Protein 4U0Y (pdb70)

B-factor: mean 29.85, std 10.3, range [13.23, 99.38]

Sequence (299 aa):
MNINKQSPIPIYYQIMEQLKTQIKNGELQPDMPLPSERREYAEQFGISRMTVRQALSNLVNEGLLYRLKGRGTFVSMNINKQSPIPIYYQIMEQLKTQIKNGELQPDMPLPSEREYAEQFGISRMTVRQALSNLVNEGLLYRLKGRRGTFVSMNINKQSPIPIYYQIMEQLKTQIKNGELQPDMPLPSERREYAEQFGISRMTVRQALSNLVNEGLLYRLKGRGTFVSNINKQSPIPIYYQIMEQLKTQIKNGELQPDMPLPSEREYAEQFGISRMTVRQALSNLVNEGLLYRLKGRGTFVS

Secondary structure (DSSP, 8-state):
----TTSSS-HHHHHHHHHHHHHHTTSS-TT-BPPPHHHHHHHHT--HHHHHHHHHHHHHHTSEEEETTTEEEE-/----TTSSS-HHHHHHHHHHHHHHHTSS-BTSBPPPHHHHHHHHTS-HHHHHHHHHHHHHTTSEEEETTTEEEE-/----TTSSS-HHHHHHHHHHHHHHHTSS-TTSBPPPHHHHHHHHT--HHHHHHHHHHHHHTTSEEEETTTEEEE-/---TTSSS-HHHHHHHHHHHHHHTTSS-TTPBPPPHHHHHHHHT--HHHHHHHHHHHHHTTSEEEETTTEEEE-

Foldseek 3Di:
DDDDPVDPPQRLVVVLVVVVVCDVVVVADFFDFDDALVVVCVVHVHDSVSPVVNLVVCVVVVQWDDDPPPGIGGD/DAADPPDPPQRLVVVLVVVVVCLVVCVAPAPDFDPALVVVCVVHVHDSVSPVVNLVVCVVVVQWHDDPPPGIGGD/DAADPPDPPQRLVVVLVVVVVCLVVQVAPAFDFDPALVVVCVVHVHDSVSPVVNLVVCVVVVQWDDDPPPGIGGD/DDDVVDPPQPLVVVLVVVVVCDVVPVADFFDFDPALVVVCVVVVHDSVSPVVNLVVCVVVVQKHDDPPPGIGGD

Solvent-accessible surface area: 19263 Å² total; per-residue (Å²): 69,123,35,81,114,172,30,136,90,68,40,61,98,23,0,11,67,42,0,61,80,30,37,185,89,29,124,25,106,89,93,113,71,13,50,45,61,106,74,5,5,116,106,28,50,25,57,88,141,31,0,130,83,0,3,21,43,0,41,124,92,47,53,3,69,90,87,192,86,190,26,20,24,5,67,82,124,18,76,104,158,26,134,87,68,32,60,99,21,0,11,73,45,0,54,77,37,33,192,91,32,118,23,97,80,92,108,75,10,50,56,19,125,104,6,12,138,103,19,47,23,75,88,112,38,0,79,87,0,0,40,46,0,46,100,83,46,48,3,72,76,56,193,92,188,25,13,27,6,70,86,117,21,82,113,166,30,133,87,67,43,60,95,23,0,10,68,49,0,64,73,29,34,178,88,31,120,18,116,84,85,109,79,12,49,56,62,103,104,12,5,118,128,22,50,26,53,86,144,30,0,125,84,0,3,18,42,0,39,123,92,48,59,3,71,90,68,182,86,181,26,22,29,6,72,137,37,83,104,172,31,134,90,70,32,60,100,26,4,10,65,74,5,54,74,55,33,173,96,27,103,18,100,97,94,74,86,14,51,53,19,97,102,14,11,142,114,28,51,24,73,96,112,37,0,69,89,0,1,40,50,0,45,97,93,48,61,3,70,64,71,170,89,178,30,12,32,3,68

CATH classification: 1.10.10.10

Radius of gyration: 24.64 Å; Cα contacts (8 Å, |Δi|>4): 333; chains: 4; bounding box: 51×49×80 Å

InterPro domains:
  IPR000524 Transcription regulator HTH, GntR [PF00392] (12-74)
  IPR000524 Transcription regulator HTH, GntR [PR00035] (34-48)
  IPR000524 Transcription regulator HTH, GntR [PR00035] (48-64)
  IPR000524 Transcription regulator HTH, GntR [PS50949] (9-77)
  IPR000524 Transcription regulator HTH, GntR [SM00345] (15-74)
  IPR000524 Transcription regulator HTH, GntR [cd07377] (10-75)
  IPR011663 UbiC transcription regulator-associated [PF07702] (95-233)
  IPR011663 UbiC transcription regulator-associated [SM00866] (95-234)
  IPR028978 Chorismate pyruvate-lyase/UbiC transcription regulator-associated domain superfamily [G3DSA:3.40.1410.10] (77-243)
  IPR028978 Chorismate pyruvate-lyase/UbiC transcription regulator-associated domain superfamily [SSF64288] (62-240)
  IPR036388 Winged helix-like DNA-binding domain superfamily [G3DSA:1.10.10.10] (1-75)
  IPR036390 Winged helix DNA-binding domain superfamily [SSF46785] (4-84)
  IPR050679 Bacterial HTH-type transcriptional regulator [PTHR44846] (6-236)

Nearest PDB structures (foldseek):
  4u0y-assembly1_A  TM=1.002E+00  e=2.222E-13  Bacillus subtilis subsp. subtilis str. 168
  4wwc-assembly1_A  TM=1.003E+00  e=1.988E-12  Bacillus subtilis subsp. subtilis str. 168
  4wwc-assembly1_B  TM=9.899E-01  e=1.511E-12  Bacillus subtilis subsp. subtilis str. 168
  6sbs-assembly1_A  TM=9.155E-01  e=2.166E-06  Sulfolobus acidocaldarius DSM 639
  4ham-assembly1_A-2  TM=9.283E-01  e=7.429E-06  Listeria monocytogenes EGD-e

Organism: Bacillus subtilis (strain 168) (NCBI:txid224308)

Structure (mmCIF, N/CA/C/O backbone):
data_4U0Y
#
_entry.id   4U0Y
#
_cell.length_a   48.554
_cell.length_b   48.554
_cell.length_c   153.941
_cell.angle_alpha   90.000
_cell.angle_beta   90.000
_cell.angle_gamma   120.000
#
_symmetry.space_group_name_H-M   'P 31'
#
loop_
_entity.id
_entity.type
_entity.pdbx_description
1 polymer 'HTH-type transcriptional repressor YvoA'
2 polymer "DNA (5'-D(P*GP*TP*GP*GP*TP*CP*TP*AP*GP*AP*CP*CP*AP*CP*T)-3')"
3 non-polymer 'CHLORIDE ION'
4 water water
#
loop_
_atom_site.group_PDB
_atom_site.id
_atom_site.type_symbol
_atom_site.label_atom_id
_atom_site.label_alt_id
_atom_site.label_comp_id
_atom_site.label_asym_id
_atom_site.label_entity_id
_atom_site.label_seq_id
_atom_site.pdbx_PDB_ins_code
_atom_site.Cartn_x
_atom_site.Cartn_y
_atom_site.Cartn_z
_atom_site.occupancy
_atom_site.B_iso_or_equiv
_atom_site.auth_seq_id
_atom_site.auth_comp_id
_atom_site.auth_asym_id
_atom_site.auth_atom_id
_atom_site.pdbx_PDB_model_num
ATOM 1 N N . MET A 1 4 ? 22.454 9.159 -15.935 1.00 49.59 1 MET A N 1
ATOM 2 C CA . MET A 1 4 ? 21.411 8.337 -16.546 1.00 54.67 1 MET A CA 1
ATOM 3 C C . MET A 1 4 ? 20.339 9.164 -17.261 1.00 44.46 1 MET A C 1
ATOM 4 O O . MET A 1 4 ? 19.664 9.983 -16.641 1.00 43.46 1 MET A O 1
ATOM 9 N N . ASN A 1 5 ? 20.164 8.923 -18.557 1.00 44.39 2 ASN A N 1
ATOM 10 C CA . ASN A 1 5 ? 19.243 9.722 -19.368 1.00 45.32 2 ASN A CA 1
ATOM 11 C C . ASN A 1 5 ? 18.319 8.897 -20.260 1.00 39.71 2 ASN A C 1
ATOM 12 O O . ASN A 1 5 ? 18.716 7.867 -20.794 1.00 47.08 2 ASN A O 1
ATOM 17 N N . ILE A 1 6 ? 17.091 9.367 -20.433 1.00 36.48 3 ILE A N 1
ATOM 18 C CA . ILE A 1 6 ? 16.164 8.736 -21.362 1.00 38.29 3 ILE A CA 1
ATOM 19 C C . ILE A 1 6 ? 15.723 9.722 -22.440 1.00 36.45 3 ILE A C 1
ATOM 20 O O . ILE A 1 6 ? 15.851 10.936 -22.275 1.00 36.90 3 ILE A O 1
ATOM 25 N N . ASN A 1 7 ? 15.222 9.187 -23.549 1.00 32.23 4 ASN A N 1
ATOM 26 C CA . ASN A 1 7 ? 14.665 9.988 -24.631 1.00 30.75 4 ASN A CA 1
ATOM 27 C C . ASN A 1 7 ? 13.247 9.524 -24.944 1.00 35.05 4 ASN A C 1
ATOM 28 O O . ASN A 1 7 ? 13.045 8.505 -25.611 1.00 30.54 4 ASN A O 1
ATOM 33 N N . LYS A 1 8 ? 12.277 10.293 -24.462 1.00 33.28 5 LYS A N 1
ATOM 34 C CA . LYS A 1 8 ? 10.859 9.975 -24.592 1.00 31.90 5 LYS A CA 1
ATOM 35 C C . LYS A 1 8 ? 10.357 10.017 -26.008 1.00 39.08 5 LYS A C 1
ATOM 36 O O . LYS A 1 8 ? 9.285 9.498 -26.303 1.00 42.20 5 LYS A O 1
ATOM 42 N N . GLN A 1 9 ? 11.112 10.658 -26.889 1.00 40.76 6 GLN A N 1
ATOM 43 C CA . GLN A 1 9 ? 10.644 10.854 -28.247 1.00 35.96 6 GLN A CA 1
ATOM 44 C C . GLN A 1 9 ? 11.269 9.829 -29.186 1.00 35.30 6 GLN A C 1
ATOM 45 O O . GLN A 1 9 ? 10.915 9.751 -30.361 1.00 38.32 6 GLN A O 1
ATOM 51 N N . SER A 1 10 ? 12.188 9.028 -28.657 1.00 31.19 7 SER A N 1
ATOM 52 C CA . SER A 1 10 ? 12.779 7.938 -29.433 1.00 30.09 7 SER A CA 1
ATOM 53 C C . SER A 1 10 ? 11.784 6.806 -29.673 1.00 28.90 7 SER A C 1
ATOM 54 O O . SER A 1 10 ? 10.920 6.543 -28.839 1.00 28.23 7 SER A O 1
ATOM 57 N N . PRO A 1 11 ? 11.897 6.133 -30.826 1.00 31.64 8 PRO A N 1
ATOM 58 C CA . PRO A 1 11 ? 11.113 4.919 -31.080 1.00 27.01 8 PRO A CA 1
ATOM 59 C C . PRO A 1 11 ? 11.487 3.784 -30.125 1.00 24.04 8 PRO A C 1
ATOM 60 O O . PRO A 1 11 ? 10.707 2.847 -29.957 1.00 22.25 8 PRO A O 1
ATOM 64 N N . ILE A 1 12 ? 12.669 3.863 -29.519 1.00 20.19 9 ILE A N 1
ATOM 65 C CA . ILE A 1 12 ? 13.091 2.871 -28.544 1.00 22.25 9 ILE A CA 1
ATOM 66 C C . ILE A 1 12 ? 12.289 3.065 -27.265 1.00 23.28 9 ILE A C 1
ATOM 67 O O . ILE A 1 12 ? 12.306 4.165 -26.705 1.00 20.80 9 ILE A O 1
ATOM 72 N N . PRO A 1 13 ? 11.588 2.008 -26.802 1.00 22.03 10 PRO A N 1
ATOM 73 C CA . PRO A 1 13 ? 10.759 2.095 -25.592 1.00 18.37 10 PRO A CA 1
ATOM 74 C C . PRO A 1 13 ? 11.542 2.603 -24.381 1.00 18.16 10 PRO A C 1
ATOM 75 O O . PRO A 1 13 ? 12.673 2.200 -24.171 1.00 19.77 10 PRO A O 1
ATOM 79 N N . ILE A 1 14 ? 10.922 3.466 -23.593 1.00 19.80 11 ILE A N 1
ATOM 80 C CA . ILE A 1 14 ? 11.533 3.950 -22.357 1.00 19.59 11 ILE A CA 1
ATOM 81 C C . ILE A 1 14 ? 11.988 2.813 -21.453 1.00 16.38 11 ILE A C 1
ATOM 82 O O . ILE A 1 14 ? 13.070 2.874 -20.877 1.00 18.33 11 ILE A O 1
ATOM 87 N N . TYR A 1 15 ? 11.185 1.768 -21.311 1.00 16.13 12 TYR A N 1
ATOM 88 C CA . TYR A 1 15 ? 11.563 0.736 -20.328 1.00 16.22 12 TYR A CA 1
ATOM 89 C C . TYR A 1 15 ? 12.870 0.067 -20.761 1.00 20.66 12 TYR A C 1
ATOM 90 O O . TYR A 1 15 ? 13.719 -0.290 -19.936 1.00 16.30 12 TYR A O 1
ATOM 99 N N . TYR A 1 16 ? 13.047 -0.063 -22.070 1.00 18.33 13 TYR A N 1
ATOM 100 C CA . TYR A 1 16 ? 14.272 -0.623 -22.616 1.00 18.06 13 TYR A CA 1
ATOM 101 C C . TYR A 1 16 ? 15.462 0.314 -22.428 1.00 16.72 13 TYR A C 1
ATOM 102 O O . TYR A 1 16 ? 16.563 -0.132 -22.106 1.00 17.85 13 TYR A O 1
ATOM 111 N N . GLN A 1 17 ? 15.254 1.605 -22.661 1.00 16.71 14 GLN A N 1
ATOM 112 C CA . GLN A 1 17 ? 16.306 2.592 -22.392 1.00 19.77 14 GLN A CA 1
ATOM 113 C C . GLN A 1 17 ? 16.775 2.510 -20.943 1.00 25.88 14 GLN A C 1
ATOM 114 O O . GLN A 1 17 ? 17.977 2.610 -20.644 1.00 20.13 14 GLN A O 1
ATOM 120 N N . ILE A 1 18 ? 15.820 2.332 -20.036 1.00 21.04 15 ILE A N 1
ATOM 121 C CA . ILE A 1 18 ? 16.161 2.230 -18.623 1.00 16.83 15 ILE A CA 1
ATOM 122 C C . ILE A 1 18 ? 16.937 0.946 -18.342 1.00 22.82 15 ILE A C 1
ATOM 123 O O . ILE A 1 18 ? 17.973 0.980 -17.675 1.00 23.18 15 ILE A O 1
ATOM 128 N N . MET A 1 19 ? 16.443 -0.175 -18.866 1.00 18.18 16 MET A N 1
ATOM 129 C CA . MET A 1 19 ? 17.104 -1.467 -18.715 1.00 22.49 16 MET A CA 1
ATOM 130 C C . MET A 1 19 ? 18.561 -1.412 -19.120 1.00 22.90 16 MET A C 1
ATOM 131 O O . MET A 1 19 ? 19.423 -1.939 -18.415 1.00 24.75 16 MET A O 1
ATOM 136 N N . GLU A 1 20 ? 18.828 -0.784 -20.262 1.00 23.49 17 GLU A N 1
ATOM 137 C CA . GLU A 1 20 ? 20.182 -0.778 -20.807 1.00 25.61 17 GLU A CA 1
ATOM 138 C C . GLU A 1 20 ? 21.127 0.029 -19.932 1.00 30.60 17 GLU A C 1
ATOM 139 O O . GLU A 1 20 ? 22.246 -0.410 -19.642 1.00 29.73 17 GLU A O 1
ATOM 145 N N . GLN A 1 21 ? 20.669 1.194 -19.492 1.00 27.42 18 GLN A N 1
ATOM 146 C CA . GLN A 1 21 ? 21.491 2.044 -18.647 1.00 32.53 18 GLN A CA 1
ATOM 147 C C . GLN A 1 21 ? 21.757 1.419 -17.285 1.00 28.63 18 GLN A C 1
ATOM 148 O O . GLN A 1 21 ? 22.847 1.579 -16.732 1.00 29.54 18 GLN A O 1
ATOM 154 N N . LEU A 1 22 ? 20.767 0.717 -16.742 1.00 24.74 19 LEU A N 1
ATOM 155 C CA . LEU A 1 22 ? 20.963 -0.012 -15.494 1.00 25.11 19 LEU A CA 1
ATOM 156 C C . LEU A 1 22 ? 21.989 -1.121 -15.675 1.00 29.49 19 LEU A C 1
ATOM 157 O O . LEU A 1 22 ? 22.809 -1.374 -14.790 1.00 26.27 19 LEU A O 1
ATOM 162 N N . LYS A 1 23 ? 21.940 -1.785 -16.823 1.00 27.50 20 LYS A N 1
ATOM 163 C CA . LYS A 1 23 ? 22.923 -2.817 -17.146 1.00 28.61 20 LYS A CA 1
ATOM 164 C C . LYS A 1 23 ? 24.333 -2.231 -17.219 1.00 27.98 20 LYS A C 1
ATOM 165 O O . LYS A 1 23 ? 25.287 -2.837 -16.743 1.00 34.02 20 LYS A O 1
ATOM 171 N N . THR A 1 24 ? 24.454 -1.046 -17.796 1.00 30.07 21 THR A N 1
ATOM 172 C CA . THR A 1 24 ? 25.736 -0.359 -17.849 1.00 30.37 21 THR A CA 1
ATOM 173 C C . THR A 1 24 ? 26.210 -0.011 -16.442 1.00 34.77 21 THR A C 1
ATOM 174 O O . THR A 1 24 ? 27.331 -0.339 -16.055 1.00 33.82 21 THR A O 1
ATOM 178 N N . GLN A 1 25 ? 25.347 0.642 -15.673 1.00 32.57 22 GLN A N 1
ATOM 179 C CA . GLN A 1 25 ? 25.689 1.025 -14.301 1.00 36.99 22 GLN A CA 1
ATOM 180 C C . GLN A 1 25 ? 26.130 -0.164 -13.453 1.0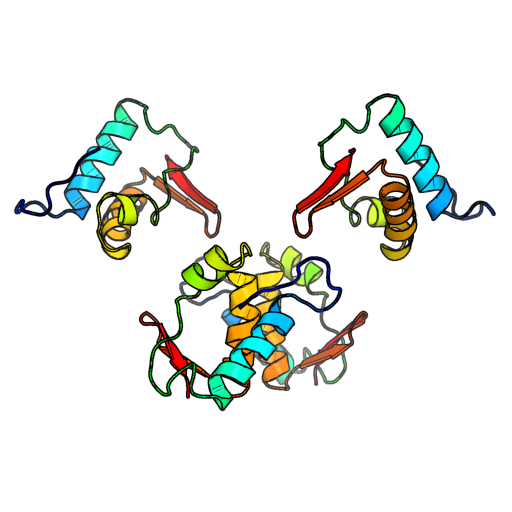0 33.87 22 GLN A C 1
ATOM 181 O O . GLN A 1 25 ? 27.025 -0.041 -12.616 1.00 42.15 22 GLN A O 1
ATOM 187 N N . ILE A 1 26 ? 25.500 -1.314 -13.670 1.00 31.04 23 ILE A N 1
ATOM 188 C CA . ILE A 1 26 ? 25.853 -2.539 -12.963 1.00 29.49 23 ILE A CA 1
ATOM 189 C C . ILE A 1 26 ? 27.211 -3.068 -13.417 1.00 32.98 23 ILE A C 1
ATOM 190 O O . ILE A 1 26 ? 28.012 -3.530 -12.604 1.00 36.62 23 ILE A O 1
ATOM 195 N N . LYS A 1 27 ? 27.461 -3.011 -14.720 1.00 35.50 24 LYS A N 1
ATOM 196 C CA . LYS A 1 27 ? 28.696 -3.561 -15.255 1.00 37.68 24 LYS A CA 1
ATOM 197 C C . LYS A 1 27 ? 29.900 -2.758 -14.779 1.00 35.96 24 LYS A C 1
ATOM 198 O O . LYS A 1 27 ? 30.905 -3.338 -14.374 1.00 37.51 24 LYS A O 1
ATOM 204 N N . ASN A 1 28 ? 29.804 -1.433 -14.804 1.00 32.58 25 ASN A N 1
ATOM 205 C CA . ASN A 1 28 ? 30.939 -0.628 -14.367 1.00 43.53 25 ASN A CA 1
ATOM 206 C C . ASN A 1 28 ? 30.923 -0.317 -12.862 1.00 45.37 25 ASN A C 1
ATOM 207 O O . ASN A 1 28 ? 31.685 0.522 -12.385 1.00 46.08 25 ASN A O 1
ATOM 212 N N . GLY A 1 29 ? 30.058 -1.002 -12.118 1.00 40.13 26 GLY A N 1
ATOM 213 C CA . GLY A 1 29 ? 30.113 -0.974 -10.667 1.00 46.43 26 GLY A CA 1
ATOM 214 C C . GLY A 1 29 ? 29.447 0.179 -9.932 1.00 43.55 26 GLY A C 1
ATOM 215 O O . GLY A 1 29 ? 29.572 0.277 -8.710 1.00 49.47 26 GLY A O 1
ATOM 216 N N . GLU A 1 30 ? 28.749 1.053 -10.650 1.00 42.58 27 GLU A N 1
ATOM 217 C CA . GLU A 1 30 ? 27.998 2.124 -9.995 1.00 40.28 27 GLU A CA 1
ATOM 218 C C . GLU A 1 30 ? 26.890 1.544 -9.111 1.00 42.43 27 GLU A C 1
ATOM 219 O O . GLU A 1 30 ? 26.525 2.133 -8.099 1.00 43.60 27 GLU A O 1
ATOM 225 N N . LEU A 1 31 ? 26.352 0.390 -9.499 1.00 37.90 28 LEU A N 1
ATOM 226 C CA . LEU A 1 31 ? 25.437 -0.354 -8.636 1.00 41.20 28 LEU A CA 1
ATOM 227 C C . LEU A 1 31 ? 26.068 -1.686 -8.278 1.00 39.31 28 LEU A C 1
ATOM 228 O O . LEU A 1 31 ? 26.304 -2.518 -9.150 1.00 42.91 28 LEU A O 1
ATOM 233 N N . GLN A 1 32 ? 26.343 -1.896 -6.997 1.00 40.75 29 GLN A N 1
ATOM 234 C CA . GLN A 1 32 ? 27.033 -3.112 -6.576 1.00 36.98 29 GLN A CA 1
ATOM 235 C C . GLN A 1 32 ? 26.077 -4.098 -5.927 1.00 35.19 29 GLN A C 1
ATOM 236 O O . GLN A 1 32 ? 25.015 -3.698 -5.439 1.00 37.59 29 GLN A O 1
ATOM 242 N N . PRO A 1 33 ? 26.439 -5.395 -5.939 1.00 32.95 30 PRO A N 1
ATOM 243 C CA . PRO A 1 33 ? 25.639 -6.479 -5.365 1.00 38.53 30 PRO A CA 1
ATOM 244 C C . PRO A 1 33 ? 25.097 -6.190 -3.967 1.00 36.66 30 PRO A C 1
ATOM 245 O O . PRO A 1 33 ? 25.778 -5.587 -3.140 1.00 39.14 30 PRO A O 1
ATOM 249 N N . ASP A 1 34 ? 23.856 -6.612 -3.742 1.00 38.76 31 ASP A N 1
ATOM 250 C CA . ASP A 1 34 ? 23.140 -6.449 -2.474 1.00 36.56 31 ASP A CA 1
ATOM 251 C C . ASP A 1 34 ? 23.045 -5.011 -1.955 1.00 34.79 31 ASP A C 1
ATOM 252 O O . ASP A 1 34 ? 22.798 -4.790 -0.772 1.00 41.09 31 ASP A O 1
ATOM 257 N N . MET A 1 35 ? 23.237 -4.036 -2.829 1.00 30.03 32 MET A N 1
ATOM 258 C CA . MET A 1 35 ? 22.936 -2.651 -2.493 1.00 34.99 32 MET A CA 1
ATOM 259 C C . MET A 1 35 ? 21.652 -2.227 -3.223 1.00 38.28 32 MET A C 1
ATOM 260 O O . MET A 1 35 ? 21.389 -2.691 -4.334 1.00 32.56 32 MET A O 1
ATOM 265 N N . PRO A 1 36 ? 20.838 -1.364 -2.590 1.00 36.99 33 PRO A N 1
ATOM 266 C CA . PRO A 1 36 ? 19.525 -1.068 -3.169 1.00 30.47 33 PRO A CA 1
ATOM 267 C C . PRO A 1 36 ? 19.620 -0.048 -4.273 1.00 28.58 33 PRO A C 1
ATOM 268 O O . PRO A 1 36 ? 20.470 0.836 -4.222 1.00 32.69 33 PRO A O 1
ATOM 272 N N . LEU A 1 37 ? 18.755 -0.179 -5.271 1.00 23.84 34 LEU A N 1
ATOM 273 C CA . LEU A 1 37 ? 18.633 0.837 -6.292 1.00 20.07 34 LEU A CA 1
ATOM 274 C C . LEU A 1 37 ? 17.843 2.008 -5.743 1.00 23.52 34 LEU A C 1
ATOM 275 O O . LEU A 1 37 ? 17.180 1.867 -4.710 1.00 23.99 34 LEU A O 1
ATOM 280 N N . PRO A 1 38 ? 17.900 3.159 -6.438 1.00 23.67 35 PRO A N 1
ATOM 281 C CA . PRO A 1 38 ? 16.887 4.196 -6.244 1.00 28.15 35 PRO A CA 1
ATOM 282 C C . PRO A 1 38 ? 15.493 3.570 -6.325 1.00 28.24 35 PRO A C 1
ATOM 283 O O . PRO A 1 38 ? 15.319 2.545 -6.983 1.00 23.62 35 PRO A O 1
ATOM 287 N N . SER A 1 39 ? 14.517 4.157 -5.653 1.00 26.79 36 SER A N 1
ATOM 288 C CA . SER A 1 39 ? 13.195 3.546 -5.611 1.00 24.37 36 SER A CA 1
ATOM 289 C C . SER A 1 39 ? 12.534 3.685 -6.983 1.00 19.47 36 SER A C 1
ATOM 290 O O . SER A 1 39 ? 12.897 4.563 -7.755 1.00 20.94 36 SER A O 1
ATOM 293 N N . GLU A 1 40 ? 11.574 2.809 -7.265 1.00 19.10 37 GLU A N 1
ATOM 294 C CA . GLU A 1 40 ? 10.724 2.913 -8.453 1.00 19.41 37 GLU A CA 1
ATOM 295 C C . GLU A 1 40 ? 10.163 4.328 -8.519 1.00 22.45 37 GLU A C 1
ATOM 296 O O . GLU A 1 40 ? 10.124 4.932 -9.579 1.00 16.55 37 GLU A O 1
ATOM 302 N N . ARG A 1 41 ? 9.797 4.869 -7.353 1.00 22.75 38 ARG A N 1
ATOM 303 C CA A ARG A 1 41 ? 9.304 6.241 -7.236 0.45 22.12 38 ARG A CA 1
ATOM 304 C CA B ARG A 1 41 ? 9.293 6.238 -7.272 0.55 22.27 38 ARG A CA 1
ATOM 305 C C . ARG A 1 41 ? 10.318 7.274 -7.727 1.00 20.91 38 ARG A C 1
ATOM 306 O O . ARG A 1 41 ? 9.987 8.182 -8.473 1.00 19.97 38 ARG A O 1
ATOM 321 N N . GLU A 1 42 ? 11.560 7.129 -7.276 1.00 22.11 39 GLU A N 1
ATOM 322 C CA . GLU A 1 42 ? 12.624 8.057 -7.633 1.00 20.94 39 GLU A CA 1
ATOM 323 C C . GLU A 1 42 ? 12.837 8.091 -9.150 1.00 21.37 39 GLU A C 1
ATOM 324 O O . GLU A 1 42 ? 12.883 9.172 -9.748 1.00 19.43 39 GLU A O 1
ATOM 330 N N . TYR A 1 43 ? 12.932 6.915 -9.772 1.00 23.04 40 TYR A N 1
ATOM 331 C CA . TYR A 1 43 ? 13.094 6.853 -11.234 1.00 21.05 40 TYR A CA 1
ATOM 332 C C . TYR A 1 43 ? 11.928 7.528 -11.950 1.00 20.82 40 TYR A C 1
ATOM 333 O O . TYR A 1 43 ? 12.136 8.328 -12.870 1.00 20.61 40 TYR A O 1
ATOM 342 N N . ALA A 1 44 ? 10.704 7.214 -11.521 1.00 20.44 41 ALA A N 1
ATOM 343 C CA . ALA A 1 44 ? 9.500 7.705 -12.190 1.00 18.60 41 ALA A CA 1
ATOM 344 C C . ALA A 1 44 ? 9.370 9.212 -12.104 1.00 23.62 41 ALA A C 1
ATOM 345 O O . ALA A 1 44 ? 8.990 9.875 -13.072 1.00 25.03 41 ALA A O 1
ATOM 347 N N . GLU A 1 45 ? 9.690 9.751 -10.937 1.00 24.79 42 GLU A N 1
ATOM 348 C CA . GLU A 1 45 ? 9.543 11.175 -10.713 1.00 30.16 42 GLU A CA 1
ATOM 349 C C . GLU A 1 45 ? 10.610 11.959 -11.461 1.00 26.94 42 GLU A C 1
ATOM 350 O O . GLU A 1 45 ? 10.320 13.004 -12.026 1.00 27.01 42 GLU A O 1
ATOM 356 N N . GLN A 1 46 ? 11.835 11.450 -11.485 1.00 25.19 43 GLN A N 1
ATOM 357 C CA . GLN A 1 46 ? 12.921 12.210 -12.103 1.00 28.77 43 GLN A CA 1
ATOM 358 C C . GLN A 1 46 ? 12.827 12.219 -13.627 1.00 26.62 43 GLN A C 1
ATOM 359 O O . GLN A 1 46 ? 13.193 13.215 -14.260 1.00 26.15 43 GLN A O 1
ATOM 365 N N . PHE A 1 47 ? 12.306 11.145 -14.222 1.00 26.69 44 PHE A N 1
ATOM 366 C CA . PHE A 1 47 ? 12.125 11.102 -15.675 1.00 24.30 44 PHE A CA 1
ATOM 367 C C . PHE A 1 47 ? 10.739 11.578 -16.111 1.00 24.42 44 PHE A C 1
ATOM 368 O O . PHE A 1 47 ? 10.489 11.777 -17.299 1.00 27.40 44 PHE A O 1
ATOM 376 N N . GLY A 1 48 ? 9.836 11.762 -15.153 1.00 24.60 45 GLY A N 1
ATOM 377 C CA . GLY A 1 48 ? 8.490 12.206 -15.485 1.00 23.23 45 GLY A CA 1
ATOM 378 C C . GLY A 1 48 ? 7.674 11.143 -16.202 1.00 26.75 45 GLY A C 1
ATOM 379 O O . GLY A 1 48 ? 6.965 11.428 -17.177 1.00 24.10 45 GLY A O 1
ATOM 380 N N . ILE A 1 49 ? 7.782 9.907 -15.725 1.00 21.83 46 ILE A N 1
ATOM 381 C CA . ILE A 1 49 ? 7.084 8.786 -16.338 1.00 20.96 46 ILE A CA 1
ATOM 382 C C . ILE A 1 49 ? 6.272 8.035 -15.284 1.00 22.48 46 ILE A C 1
ATOM 383 O O . ILE A 1 49 ? 6.393 8.305 -14.088 1.00 21.14 46 ILE A O 1
ATOM 388 N N . SER A 1 50 ? 5.442 7.099 -15.725 1.00 21.57 47 SER A N 1
ATOM 389 C CA . SER A 1 50 ? 4.635 6.328 -14.786 1.00 23.16 47 SER A CA 1
ATOM 390 C C . SER A 1 50 ? 5.473 5.266 -14.110 1.00 22.71 47 SER A C 1
ATOM 391 O O . SER A 1 50 ? 6.446 4.764 -14.681 1.00 18.75 47 SER A O 1
ATOM 394 N N . ARG A 1 51 ? 5.086 4.903 -12.895 1.00 19.46 48 ARG A N 1
ATOM 395 C CA . ARG A 1 51 ? 5.792 3.851 -12.207 1.00 18.95 48 ARG A CA 1
ATOM 396 C C . ARG A 1 51 ? 5.671 2.550 -12.954 1.00 18.78 48 ARG A C 1
ATOM 397 O O . ARG A 1 51 ? 6.555 1.700 -12.859 1.00 18.36 48 ARG A O 1
ATOM 405 N N . MET A 1 52 ? 4.575 2.365 -13.677 1.00 18.5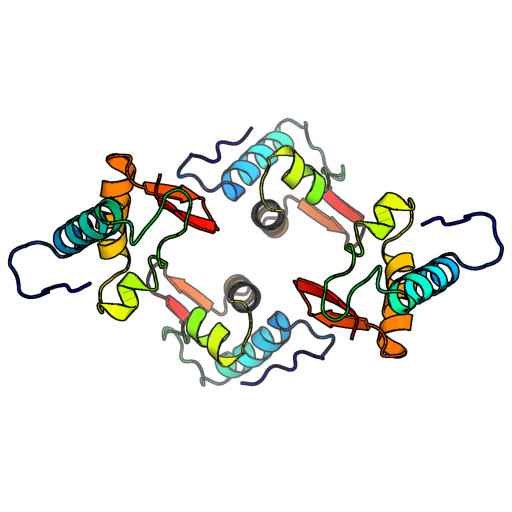1 49 MET A N 1
ATOM 406 C CA . MET A 1 52 ? 4.412 1.098 -14.366 1.00 19.03 49 MET A CA 1
ATOM 407 C C . MET A 1 52 ? 5.486 0.960 -15.448 1.00 17.83 49 MET A C 1
ATOM 408 O O . MET A 1 52 ? 5.908 -0.141 -15.747 1.00 19.88 49 MET A O 1
ATOM 413 N N . THR A 1 53 ? 5.941 2.068 -16.027 1.00 16.45 50 THR A N 1
ATOM 414 C CA . THR A 1 53 ? 7.012 1.989 -17.021 1.00 19.16 50 THR A CA 1
ATOM 415 C C . THR A 1 53 ? 8.325 1.587 -16.359 1.00 20.38 50 THR A C 1
ATOM 416 O O . THR A 1 53 ? 9.046 0.722 -16.865 1.00 18.38 50 THR A O 1
ATOM 420 N N . VAL A 1 54 ? 8.618 2.182 -15.205 1.00 15.80 51 VAL A N 1
ATOM 421 C CA . VAL A 1 54 ? 9.820 1.819 -14.471 1.00 16.33 51 VAL A CA 1
ATOM 422 C C . VAL A 1 54 ? 9.737 0.345 -14.110 1.00 18.79 51 VAL A C 1
ATOM 423 O O . VAL A 1 54 ? 10.714 -0.394 -14.223 1.00 18.19 51 VAL A O 1
ATOM 427 N N . ARG A 1 55 ? 8.557 -0.090 -13.688 1.00 17.18 52 ARG A N 1
ATOM 428 C CA . ARG A 1 55 ? 8.407 -1.473 -13.244 1.00 16.88 52 ARG A CA 1
ATOM 429 C C . ARG A 1 55 ? 8.655 -2.454 -14.390 1.00 17.89 52 ARG A C 1
ATOM 430 O O . ARG A 1 55 ? 9.181 -3.541 -14.166 1.00 18.50 52 ARG A O 1
ATOM 438 N N . GLN A 1 56 ? 8.260 -2.100 -15.612 1.00 15.90 53 GLN A N 1
ATOM 439 C CA . GLN A 1 56 ? 8.540 -3.022 -16.711 1.00 18.31 53 GLN A CA 1
ATOM 440 C C . GLN A 1 56 ? 10.057 -3.263 -16.842 1.00 18.79 53 GLN A C 1
ATOM 441 O O . GLN A 1 56 ? 10.493 -4.413 -16.980 1.00 19.24 53 GLN A O 1
ATOM 447 N N . ALA A 1 57 ? 10.856 -2.197 -16.772 1.00 15.09 54 ALA A N 1
ATOM 448 C CA . ALA A 1 57 ? 12.315 -2.350 -16.835 1.00 17.29 54 ALA A CA 1
ATOM 449 C C . ALA A 1 57 ? 12.826 -3.220 -15.692 1.00 21.57 54 ALA A C 1
ATOM 450 O O . ALA A 1 57 ? 13.525 -4.228 -15.913 1.00 19.01 54 ALA A O 1
ATOM 452 N N . LEU A 1 58 ? 12.464 -2.849 -14.469 1.00 17.30 55 LEU A N 1
ATOM 453 C CA . LEU A 1 58 ? 12.914 -3.595 -13.293 1.00 19.08 55 LEU A CA 1
ATOM 454 C C . LEU A 1 58 ? 12.457 -5.055 -13.300 1.00 20.64 55 LEU A C 1
ATOM 455 O O . LEU A 1 58 ? 13.248 -5.944 -12.986 1.00 22.43 55 LEU A O 1
ATOM 460 N N . SER A 1 59 ? 11.201 -5.315 -13.659 1.00 17.91 56 SER A N 1
ATOM 461 C CA . SER A 1 59 ? 10.712 -6.697 -13.733 1.00 23.00 56 SER A CA 1
ATOM 462 C C . SER A 1 59 ? 11.493 -7.532 -14.730 1.00 22.95 56 SER A C 1
ATOM 463 O O . SER A 1 59 ? 11.792 -8.694 -14.469 1.00 25.44 56 SER A O 1
ATOM 466 N N . ASN A 1 60 ? 11.821 -6.950 -15.877 1.00 20.38 57 ASN A N 1
ATOM 467 C CA . ASN A 1 60 ? 12.670 -7.662 -16.818 1.00 24.79 57 ASN A CA 1
ATOM 468 C C . ASN A 1 60 ? 14.063 -7.987 -16.250 1.00 30.28 57 ASN A C 1
ATOM 469 O O . ASN A 1 60 ? 14.570 -9.083 -16.449 1.00 27.96 57 ASN A O 1
ATOM 474 N N . LEU A 1 61 ? 14.669 -7.047 -15.528 1.00 20.27 58 LEU A N 1
ATOM 475 C CA . LEU A 1 61 ? 15.996 -7.284 -14.970 1.00 24.78 58 LEU A CA 1
ATOM 476 C C . LEU A 1 61 ? 15.962 -8.324 -13.852 1.00 28.52 58 LEU A C 1
ATOM 477 O O . LEU A 1 61 ? 16.929 -9.068 -13.663 1.00 29.38 58 LEU A O 1
ATOM 482 N N . VAL A 1 62 ? 14.851 -8.378 -13.116 1.00 24.76 59 VAL A N 1
ATOM 483 C CA . VAL A 1 62 ? 14.641 -9.427 -12.119 1.00 24.87 59 VAL A CA 1
ATOM 484 C C . VAL A 1 62 ? 14.514 -10.779 -12.821 1.00 34.90 59 VAL A C 1
ATOM 485 O O . VAL A 1 62 ? 15.086 -11.783 -12.380 1.00 29.24 59 VAL A O 1
ATOM 489 N N . ASN A 1 63 ? 13.765 -10.801 -13.921 1.00 30.17 60 ASN A N 1
ATOM 490 C CA . ASN A 1 63 ? 13.573 -12.037 -14.671 1.00 32.86 60 ASN A CA 1
ATOM 491 C C . ASN A 1 63 ? 14.872 -12.548 -15.277 1.00 32.79 60 ASN A C 1
ATOM 492 O O . ASN A 1 63 ? 15.043 -13.749 -15.448 1.0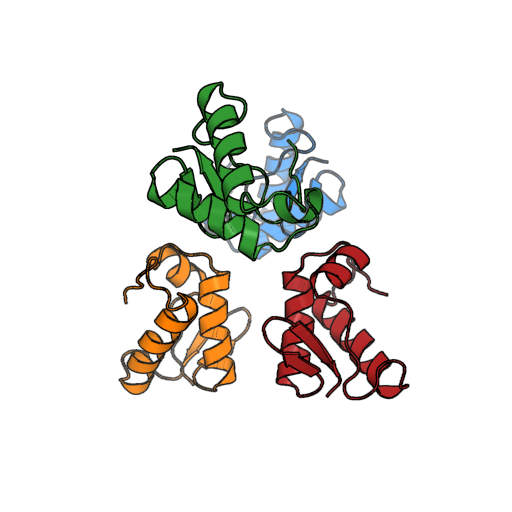0 38.83 60 ASN A O 1
ATOM 497 N N . GLU A 1 64 ? 15.789 -11.640 -15.586 1.00 26.95 61 GLU A N 1
ATOM 498 C CA . GLU A 1 64 ? 17.068 -12.038 -16.172 1.00 36.14 61 GLU A CA 1
ATOM 499 C C . GLU A 1 64 ? 18.095 -12.406 -15.095 1.00 38.51 61 GLU A C 1
ATOM 500 O O . GLU A 1 64 ? 19.164 -12.933 -15.401 1.00 36.02 61 GLU A O 1
ATOM 506 N N . GLY A 1 65 ? 17.768 -12.117 -13.838 1.00 34.83 62 GLY A N 1
ATOM 507 C CA . GLY A 1 65 ? 18.571 -12.559 -12.714 1.00 31.90 62 GLY A CA 1
ATOM 508 C C . GLY A 1 65 ? 19.559 -11.523 -12.233 1.00 33.78 62 GLY A C 1
ATOM 509 O O . GLY A 1 65 ? 20.406 -11.810 -11.388 1.00 38.50 62 GLY A O 1
ATOM 510 N N . LEU A 1 66 ? 19.441 -10.308 -12.757 1.00 29.19 63 LEU A N 1
ATOM 511 C CA . LEU A 1 66 ? 20.381 -9.235 -12.443 1.00 29.97 63 LEU A CA 1
ATOM 512 C C . LEU A 1 66 ? 19.971 -8.449 -11.196 1.00 28.68 63 LEU A C 1
ATOM 513 O O . LEU A 1 66 ? 20.808 -7.814 -10.562 1.00 27.77 63 LEU A O 1
ATOM 518 N N . LEU A 1 67 ? 18.679 -8.476 -10.877 1.00 28.34 64 LEU A N 1
ATOM 519 C CA . LEU A 1 67 ? 18.134 -7.789 -9.701 1.00 26.86 64 LEU A CA 1
ATOM 520 C C . LEU A 1 67 ? 17.267 -8.726 -8.893 1.00 25.82 64 LEU A C 1
ATOM 521 O O . LEU A 1 67 ? 16.747 -9.693 -9.429 1.00 27.83 64 LEU A O 1
ATOM 526 N N . TYR A 1 68 ? 17.095 -8.439 -7.601 1.00 24.84 65 TYR A N 1
ATOM 527 C CA . TYR A 1 68 ? 16.061 -9.116 -6.834 1.00 25.65 65 TYR A CA 1
ATOM 528 C C . TYR A 1 68 ? 15.276 -8.092 -6.025 1.00 24.08 65 TYR A C 1
ATOM 529 O O . TYR A 1 68 ? 15.747 -6.985 -5.764 1.00 23.09 65 TYR A O 1
ATOM 538 N N . ARG A 1 69 ? 14.059 -8.455 -5.662 1.00 19.95 66 ARG A N 1
ATOM 539 C CA . ARG A 1 69 ? 13.225 -7.544 -4.894 1.00 27.13 66 ARG A CA 1
ATOM 540 C C . ARG A 1 69 ? 12.869 -8.123 -3.523 1.00 32.23 66 ARG A C 1
ATOM 541 O O . ARG A 1 69 ? 12.682 -9.330 -3.371 1.00 31.70 66 ARG A O 1
ATOM 549 N N . LEU A 1 70 ? 12.824 -7.249 -2.521 1.00 24.42 67 LEU A N 1
ATOM 550 C CA . LEU A 1 70 ? 12.305 -7.612 -1.209 1.00 32.20 67 LEU A CA 1
ATOM 551 C C . LEU A 1 70 ? 11.126 -6.716 -0.873 1.00 23.57 67 LEU A C 1
ATOM 552 O O . LEU A 1 70 ? 11.283 -5.497 -0.762 1.00 22.84 67 LEU A O 1
ATOM 557 N N . LYS A 1 71 ? 9.949 -7.321 -0.734 1.00 28.22 68 LYS A N 1
ATOM 558 C CA . LYS A 1 71 ? 8.727 -6.582 -0.427 1.00 26.89 68 LYS A CA 1
ATOM 559 C C . LYS A 1 71 ? 8.927 -5.699 0.800 1.00 27.90 68 LYS A C 1
ATOM 560 O O . LYS A 1 71 ? 9.485 -6.146 1.804 1.00 30.65 68 LYS A O 1
ATOM 566 N N . GLY A 1 72 ? 8.491 -4.447 0.694 1.00 28.86 69 GLY A N 1
ATOM 567 C CA . GLY A 1 72 ? 8.585 -3.489 1.780 1.00 25.61 69 GLY A CA 1
ATOM 568 C C . GLY A 1 72 ? 9.966 -2.9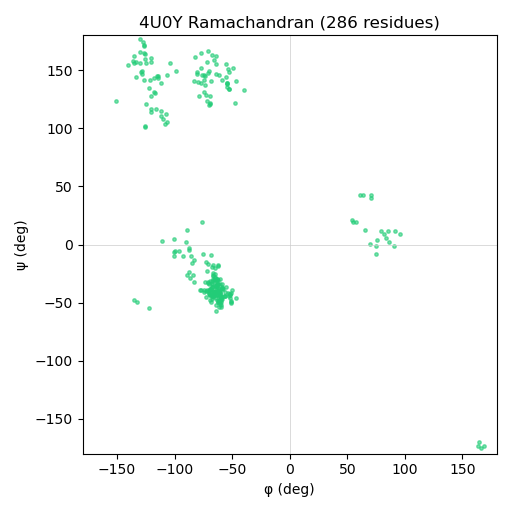18 2.054 1.00 28.42 69 GLY A C 1
ATOM 569 O O . GLY A 1 72 ? 10.107 -2.070 2.944 1.00 25.33 69 GLY A O 1
ATOM 570 N N . ARG A 1 73 ? 10.979 -3.360 1.303 1.00 23.48 70 ARG A N 1
ATOM 571 C CA . ARG A 1 73 ? 12.377 -2.973 1.595 1.00 21.86 70 ARG A CA 1
ATOM 572 C C . ARG A 1 73 ? 13.094 -2.280 0.437 1.00 24.60 70 ARG A C 1
ATOM 573 O O . ARG A 1 73 ? 13.658 -1.188 0.587 1.00 24.84 70 ARG A O 1
ATOM 581 N N . GLY A 1 74 ? 13.104 -2.926 -0.722 1.00 23.43 71 GLY A N 1
ATOM 582 C CA . GLY A 1 74 ? 13.785 -2.333 -1.848 1.00 17.63 71 GLY A CA 1
ATOM 583 C C . GLY A 1 74 ? 14.018 -3.265 -3.012 1.00 20.45 71 GLY A C 1
ATOM 584 O O . GLY A 1 74 ? 13.563 -4.408 -3.031 1.00 21.58 71 GLY A O 1
ATOM 585 N N . THR A 1 75 ? 14.735 -2.739 -3.992 1.00 19.57 72 THR A N 1
ATOM 586 C CA . THR A 1 75 ? 15.182 -3.493 -5.155 1.00 24.70 72 THR A CA 1
ATOM 587 C C . THR A 1 75 ? 16.712 -3.506 -5.135 1.00 17.71 72 THR A C 1
ATOM 588 O O . THR A 1 75 ? 17.341 -2.461 -4.967 1.00 23.69 72 THR A O 1
ATOM 592 N N . PHE A 1 76 ? 17.291 -4.688 -5.285 1.00 21.68 73 PHE A N 1
ATOM 593 C CA . PHE A 1 76 ? 18.717 -4.890 -5.027 1.00 26.42 73 PHE A CA 1
ATOM 594 C C . PHE A 1 76 ? 19.441 -5.566 -6.194 1.00 29.35 73 PHE A C 1
ATOM 595 O O . PHE A 1 76 ? 18.861 -6.411 -6.880 1.00 27.32 73 PHE A O 1
ATOM 603 N N . VAL A 1 77 ? 20.707 -5.207 -6.404 1.00 29.89 74 VAL A N 1
ATOM 604 C CA . VAL A 1 77 ? 21.558 -5.907 -7.384 1.00 27.59 74 VAL A CA 1
ATOM 605 C C . VAL A 1 77 ? 21.872 -7.320 -6.897 1.00 31.33 74 VAL A C 1
ATOM 606 O O . VAL A 1 77 ? 22.336 -7.501 -5.776 1.00 30.94 74 VAL A O 1
ATOM 610 N N . SER A 1 78 ? 21.620 -8.325 -7.731 1.00 35.37 75 SER A N 1
ATOM 611 C CA . SER A 1 78 ? 21.769 -9.716 -7.297 1.00 36.72 75 SER A CA 1
ATOM 612 C C . SER A 1 78 ? 23.203 -10.075 -6.893 1.00 42.82 75 SER A C 1
ATOM 613 O O . SER A 1 78 ? 24.144 -9.885 -7.661 1.00 44.77 75 SER A O 1
ATOM 616 N N . MET B 1 4 ? -5.474 22.945 7.340 1.00 59.83 1 MET B N 1
ATOM 617 C CA . MET B 1 4 ? -5.492 21.966 8.423 1.00 55.01 1 MET B CA 1
ATOM 618 C C . MET B 1 4 ? -4.188 21.968 9.196 1.00 52.03 1 MET B C 1
ATOM 619 O O . MET B 1 4 ? -3.128 22.269 8.647 1.00 63.39 1 MET B O 1
ATOM 624 N N . ASN B 1 5 ? -4.272 21.621 10.474 1.00 51.01 2 ASN B N 1
ATOM 625 C CA . ASN B 1 5 ? -3.085 21.544 11.313 1.00 57.85 2 ASN B CA 1
ATOM 626 C C . ASN B 1 5 ? -3.237 20.518 12.426 1.00 52.03 2 ASN B C 1
ATOM 627 O O . ASN B 1 5 ? -4.166 20.592 13.228 1.00 56.73 2 ASN B O 1
ATOM 632 N N . ILE B 1 6 ? -2.321 19.558 12.473 1.00 45.99 3 ILE B N 1
ATOM 633 C CA . ILE B 1 6 ? -2.345 18.570 13.540 1.00 43.28 3 ILE B CA 1
ATOM 634 C C . ILE B 1 6 ? -1.358 18.925 14.648 1.00 41.46 3 ILE B C 1
ATOM 635 O O . ILE B 1 6 ? -0.320 19.545 14.406 1.00 43.45 3 ILE B O 1
ATOM 640 N N . ASN B 1 7 ? -1.703 18.536 15.870 1.00 34.71 4 ASN B N 1
ATOM 641 C CA . ASN B 1 7 ? -0.838 18.727 17.025 1.00 33.08 4 ASN B CA 1
ATOM 642 C C . ASN B 1 7 ? -0.232 17.390 17.454 1.00 36.31 4 ASN B C 1
ATOM 643 O O . ASN B 1 7 ? -0.915 16.549 18.039 1.00 34.65 4 ASN B O 1
ATOM 648 N N . LYS B 1 8 ? 1.050 17.207 17.157 1.00 27.78 5 LYS B N 1
ATOM 649 C CA . LYS B 1 8 ? 1.732 15.934 17.371 1.00 32.97 5 LYS B CA 1
ATOM 650 C C . LYS B 1 8 ? 2.016 15.599 18.830 1.00 35.73 5 LYS B C 1
ATOM 651 O O . LYS B 1 8 ? 2.370 14.462 19.136 1.00 34.38 5 LYS B O 1
ATOM 657 N N . GLN B 1 9 ? 1.911 16.583 19.717 1.00 32.55 6 GLN B N 1
ATOM 658 C CA . GLN B 1 9 ? 2.201 16.347 21.131 1.00 32.62 6 GLN B CA 1
ATOM 659 C C . GLN B 1 9 ? 0.912 16.173 21.926 1.00 35.15 6 GLN B C 1
ATOM 660 O O . GLN B 1 9 ? 0.930 16.067 23.150 1.00 34.14 6 GLN B O 1
ATOM 666 N N . SER B 1 10 ? -0.210 16.158 21.225 1.00 29.46 7 SER B N 1
ATOM 667 C CA . SER B 1 10 ? -1.486 15.897 21.862 1.00 29.99 7 SER B CA 1
ATOM 668 C C . SER B 1 10 ? -1.655 14.394 22.086 1.00 28.54 7 SER B C 1
ATOM 669 O O . SER B 1 10 ? -1.284 13.583 21.223 1.00 24.56 7 SER B O 1
ATOM 672 N N . PRO B 1 11 ? -2.204 14.006 23.247 1.00 29.64 8 PRO B N 1
ATOM 673 C CA . PRO B 1 11 ? -2.574 12.596 23.434 1.00 24.18 8 PRO B CA 1
ATOM 674 C C . PRO B 1 11 ? -3.648 12.140 22.436 1.00 19.39 8 PRO B C 1
ATOM 675 O O . PRO B 1 11 ? -3.856 10.945 22.256 1.00 20.38 8 PRO B O 1
ATOM 679 N N . ILE B 1 12 ? -4.346 13.085 21.816 1.00 22.33 9 ILE B N 1
ATOM 680 C CA . ILE B 1 12 ? -5.324 12.736 20.798 1.00 20.97 9 ILE B CA 1
ATOM 681 C C . ILE B 1 12 ? -4.587 12.197 19.562 1.00 16.11 9 ILE B C 1
ATOM 682 O O . ILE B 1 12 ? -3.734 12.896 19.025 1.00 19.08 9 ILE B O 1
ATOM 687 N N . PRO B 1 13 ? -4.888 10.950 19.143 1.00 19.57 10 PRO B N 1
ATOM 688 C CA . PRO B 1 13 ? -4.185 10.334 18.012 1.00 17.51 10 PRO B CA 1
ATOM 689 C C . PRO B 1 13 ? -4.246 11.217 16.764 1.00 20.08 10 PRO B C 1
ATOM 690 O O . PRO B 1 13 ? -5.282 11.822 16.474 1.00 16.10 10 PRO B O 1
ATOM 694 N N . ILE B 1 14 ? -3.120 11.312 16.068 1.00 20.53 11 ILE B N 1
ATOM 695 C CA . ILE B 1 14 ? -3.035 12.116 14.859 1.00 17.96 11 ILE B CA 1
ATOM 696 C C . ILE B 1 14 ? -4.158 11.764 13.896 1.00 18.74 11 ILE B C 1
ATOM 697 O O . ILE B 1 14 ? -4.771 12.658 13.305 1.00 18.78 11 ILE B O 1
ATOM 702 N N . TYR B 1 15 ? -4.454 10.469 13.755 1.00 16.48 12 TYR B N 1
ATOM 703 C CA . TYR B 1 15 ? -5.404 10.034 12.735 1.00 18.15 12 TYR B CA 1
ATOM 704 C C . TYR B 1 15 ? -6.790 10.531 13.072 1.00 20.74 12 TYR B C 1
ATOM 705 O O . TYR B 1 15 ? -7.594 10.803 12.188 1.00 18.51 12 TYR B O 1
ATOM 714 N N . TYR B 1 16 ? -7.067 10.639 14.364 1.00 18.62 13 TYR B N 1
ATOM 715 C CA . TYR B 1 16 ? -8.360 11.099 14.823 1.00 18.78 13 TYR B CA 1
ATOM 716 C C . TYR B 1 16 ? -8.487 12.604 14.608 1.00 19.89 13 TYR B C 1
ATOM 717 O O . TYR B 1 16 ? -9.552 13.090 14.232 1.00 20.85 13 TYR B O 1
ATOM 726 N N . GLN B 1 17 ? -7.409 13.341 14.877 1.00 17.14 14 GLN B N 1
ATOM 727 C CA . GLN B 1 17 ? -7.366 14.781 14.605 1.00 18.19 14 GLN B CA 1
ATOM 728 C C . GLN B 1 17 ? -7.668 15.054 13.127 1.00 21.99 14 GLN B C 1
ATOM 729 O O . GLN B 1 17 ? -8.429 15.966 12.780 1.00 20.41 14 GLN B O 1
ATOM 735 N N . ILE B 1 18 ? -7.062 14.255 12.261 1.00 18.85 15 ILE B N 1
ATOM 736 C CA . ILE B 1 18 ? -7.278 14.404 10.817 1.00 19.66 15 ILE B CA 1
ATOM 737 C C . ILE B 1 18 ? -8.727 14.109 10.492 1.00 23.33 15 ILE B C 1
ATOM 738 O O . ILE B 1 18 ? -9.369 14.883 9.779 1.00 21.98 15 ILE B O 1
ATOM 743 N N . MET B 1 19 ? -9.251 13.020 11.053 1.00 18.80 16 MET B N 1
ATOM 744 C CA . MET B 1 19 ? -10.645 12.638 10.852 1.00 20.51 16 MET B CA 1
ATOM 745 C C . MET B 1 19 ? -11.618 13.778 11.124 1.00 24.82 16 MET B C 1
ATOM 746 O O . MET B 1 19 ? -12.491 14.072 10.307 1.00 27.24 16 MET B O 1
ATOM 751 N N . GLU B 1 20 ? -11.461 14.420 12.275 1.00 25.75 17 GLU B N 1
ATOM 752 C CA . GLU B 1 20 ? -12.378 15.482 12.687 1.00 29.25 17 GLU B CA 1
ATOM 753 C C . GLU B 1 20 ? -12.317 16.713 11.778 1.00 30.07 17 GLU B C 1
ATOM 754 O O . GLU B 1 20 ? -13.350 17.294 11.438 1.00 34.61 17 GLU B O 1
ATOM 760 N N . GLN B 1 21 ? -11.113 17.107 11.385 1.00 29.62 18 GLN B N 1
ATOM 761 C CA . GLN B 1 21 ? -10.946 18.262 10.514 1.00 29.34 18 GLN B CA 1
ATOM 762 C C . GLN B 1 21 ? -11.526 17.978 9.129 1.00 27.51 18 GLN B C 1
ATOM 763 O O . GLN B 1 21 ? -12.195 18.831 8.547 1.00 26.53 18 GLN B O 1
ATOM 769 N N . LEU B 1 22 ? -11.311 16.771 8.616 1.00 26.54 19 LEU B N 1
ATOM 770 C CA . LEU B 1 22 ? -11.900 16.398 7.336 1.00 24.83 19 LEU B CA 1
ATOM 771 C C . LEU B 1 22 ? -13.423 16.351 7.423 1.00 28.10 19 LEU B C 1
ATOM 772 O O . LEU B 1 22 ? -14.113 16.784 6.501 1.00 22.90 19 LEU B O 1
ATOM 777 N N . LYS B 1 23 ? -13.948 15.826 8.529 1.00 24.26 20 LYS B N 1
ATOM 778 C CA . LYS B 1 23 ? -15.395 15.764 8.724 1.00 26.19 20 LYS B CA 1
ATOM 779 C C . LYS B 1 23 ? -16.037 17.150 8.649 1.00 27.68 20 LYS B C 1
ATOM 780 O O . LYS B 1 23 ? -17.134 17.310 8.111 1.00 26.74 20 LYS B O 1
ATOM 786 N N . THR B 1 24 ? -15.346 18.142 9.195 1.00 23.10 21 THR B N 1
ATOM 787 C CA . THR B 1 24 ? -15.818 19.514 9.153 1.00 32.25 21 THR B CA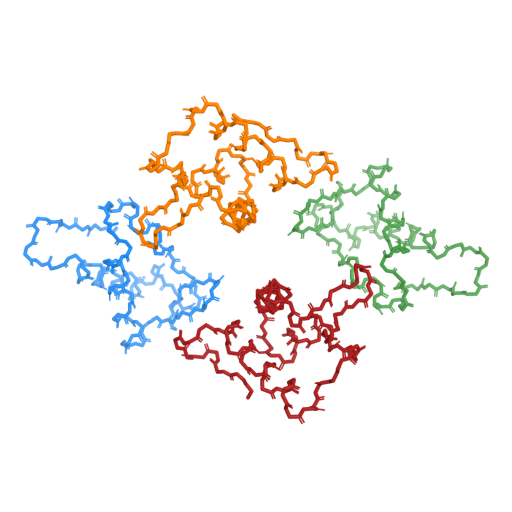 1
ATOM 788 C C . THR B 1 24 ? -15.910 19.985 7.693 1.00 38.02 21 THR B C 1
ATOM 789 O O . THR B 1 24 ? -16.951 20.497 7.264 1.00 30.82 21 THR B O 1
ATOM 793 N N . GLN B 1 25 ? -14.833 19.772 6.932 1.00 29.46 22 GLN B N 1
ATOM 794 C CA . GLN B 1 25 ? -14.757 20.225 5.545 1.00 30.14 22 GLN B CA 1
ATOM 795 C C . GLN B 1 25 ? -15.776 19.515 4.661 1.00 30.85 22 GLN B C 1
ATOM 796 O O . GLN B 1 25 ? -16.268 20.079 3.683 1.00 31.72 22 GLN B O 1
ATOM 802 N N . ILE B 1 26 ? -16.091 18.273 5.009 1.00 30.57 23 ILE B N 1
ATOM 803 C CA . ILE B 1 26 ? -17.101 17.524 4.282 1.00 30.56 23 ILE B CA 1
ATOM 804 C C . ILE B 1 26 ? -18.495 18.115 4.533 1.00 33.64 23 ILE B C 1
ATOM 805 O O . ILE B 1 26 ? -19.249 18.357 3.588 1.00 30.83 23 ILE B O 1
ATOM 810 N N . LYS B 1 27 ? -18.817 18.373 5.800 1.00 30.17 24 LYS B N 1
ATOM 811 C CA . LYS B 1 27 ? -20.117 18.944 6.172 1.00 36.95 24 LYS B CA 1
ATOM 812 C C . LYS B 1 27 ? -20.269 20.412 5.758 1.00 32.11 24 LYS B C 1
ATOM 813 O O . LYS B 1 27 ? -21.380 20.937 5.729 1.00 35.25 24 LYS B O 1
ATOM 819 N N . ASN B 1 28 ? -19.136 21.047 5.467 1.00 31.08 25 ASN B N 1
ATOM 820 C CA . ASN B 1 28 ? -19.023 22.438 5.005 1.00 35.09 25 ASN B CA 1
ATOM 821 C C . ASN B 1 28 ? -19.155 22.635 3.500 1.00 32.80 25 ASN B C 1
ATOM 822 O O . ASN B 1 28 ? -19.521 23.713 3.026 1.00 29.45 25 ASN B O 1
ATOM 827 N N . GLY B 1 29 ? -18.768 21.619 2.747 1.00 29.03 26 GLY B N 1
ATOM 828 C CA . GLY B 1 29 ? -18.624 21.785 1.319 1.00 33.96 26 GLY B CA 1
ATOM 829 C C . GLY B 1 29 ? -17.249 22.310 0.942 1.00 33.61 26 GLY B C 1
ATOM 830 O O . GLY B 1 29 ? -16.982 22.561 -0.227 1.00 34.30 26 GLY B O 1
ATOM 831 N N . GLU B 1 30 ? -16.366 22.495 1.916 1.00 30.23 27 GLU B N 1
ATOM 832 C CA . GLU B 1 30 ? -14.986 22.838 1.575 1.00 33.73 27 GLU B CA 1
ATOM 833 C C . GLU B 1 30 ? -14.345 21.688 0.781 1.00 34.85 27 GLU B C 1
ATOM 834 O O . GLU B 1 30 ? -13.478 21.906 -0.060 1.00 34.46 27 GLU B O 1
ATOM 840 N N . LEU B 1 31 ? -14.799 20.466 1.043 1.00 30.65 28 LEU B N 1
ATOM 841 C CA . LEU B 1 31 ? -14.500 19.328 0.187 1.00 33.63 28 LEU B CA 1
ATOM 842 C C . LEU B 1 31 ? -15.760 18.949 -0.569 1.00 36.18 28 LEU B C 1
ATOM 843 O O . LEU B 1 31 ? -16.721 18.474 0.031 1.00 39.00 28 LEU B O 1
ATOM 848 N N . GLN B 1 32 ? -15.745 19.144 -1.888 1.00 37.25 29 GLN B N 1
ATOM 849 C CA . GLN B 1 32 ? -16.902 18.875 -2.749 1.00 37.57 29 GLN B CA 1
ATOM 850 C C . GLN B 1 32 ? -17.170 17.390 -3.003 1.00 41.05 29 GLN B C 1
ATOM 851 O O . GLN B 1 32 ? -16.231 16.607 -3.209 1.00 41.77 29 GLN B O 1
ATOM 857 N N . PRO B 1 33 ? -18.458 17.006 -3.035 1.00 38.75 30 PRO B N 1
ATOM 858 C CA . PRO B 1 33 ? -18.877 15.640 -3.374 1.00 38.88 30 PRO B CA 1
ATOM 859 C C . PRO B 1 33 ? -18.336 15.194 -4.730 1.00 41.33 30 PRO B C 1
ATOM 860 O O . PRO B 1 33 ? -18.222 16.019 -5.630 1.00 35.23 30 PRO B O 1
ATOM 864 N N . ASP B 1 34 ? -17.979 13.916 -4.847 1.00 35.08 31 ASP B N 1
ATOM 865 C CA . ASP B 1 34 ? -17.471 13.339 -6.086 1.00 38.37 31 ASP B CA 1
ATOM 866 C C . ASP B 1 34 ? -16.277 14.100 -6.677 1.00 40.29 31 ASP B C 1
ATOM 867 O O . ASP B 1 34 ? -15.998 13.990 -7.873 1.00 40.25 31 ASP B O 1
ATOM 872 N N . MET B 1 35 ? -15.580 14.865 -5.840 1.00 31.72 32 MET B N 1
ATOM 873 C CA . MET B 1 35 ? -14.323 15.497 -6.230 1.00 32.91 32 MET B CA 1
ATOM 874 C C . MET B 1 35 ? -13.166 14.919 -5.400 1.00 32.95 32 MET B C 1
ATOM 875 O O . MET B 1 35 ? -13.332 14.604 -4.222 1.00 28.60 32 MET B O 1
ATOM 880 N N . PRO B 1 36 ? -11.986 14.782 -6.012 1.00 29.47 33 PRO B N 1
ATOM 881 C CA . PRO B 1 36 ? -10.924 14.062 -5.305 1.00 27.98 33 PRO B CA 1
ATOM 882 C C . PRO B 1 36 ? -10.327 14.866 -4.167 1.00 28.77 33 PRO B C 1
ATOM 883 O O . PRO B 1 36 ? -10.086 16.061 -4.311 1.00 29.45 33 PRO B O 1
ATOM 887 N N . LEU B 1 37 ? -10.104 14.205 -3.037 1.00 22.48 34 LEU B N 1
ATOM 888 C CA . LEU B 1 37 ? -9.290 14.771 -1.979 1.00 23.78 34 LEU B CA 1
ATOM 889 C C . LEU B 1 37 ? -7.843 14.870 -2.438 1.00 23.02 34 LEU B C 1
ATOM 890 O O . LEU B 1 37 ? -7.458 14.210 -3.394 1.00 22.60 34 LEU B O 1
ATOM 895 N N . PRO B 1 38 ? -7.028 15.673 -1.740 1.00 26.42 35 PRO B N 1
ATOM 896 C CA . PRO B 1 38 ? -5.588 15.570 -1.975 1.00 27.76 35 PRO B CA 1
ATOM 897 C C . PRO B 1 38 ? -5.147 14.117 -1.805 1.00 24.23 35 PRO B C 1
ATOM 898 O O . PRO B 1 38 ? -5.795 13.386 -1.066 1.00 22.02 35 PRO B O 1
ATOM 902 N N . SER B 1 39 ? -4.103 13.702 -2.510 1.00 25.01 36 SER B N 1
ATOM 903 C CA . SER B 1 39 ? -3.636 12.321 -2.435 1.00 20.40 36 SER B CA 1
ATOM 904 C C . SER B 1 39 ? -3.142 12.008 -1.034 1.00 21.22 36 SER B C 1
ATOM 905 O O . SER B 1 39 ? -2.849 12.918 -0.273 1.00 19.38 36 SER B O 1
ATOM 908 N N . GLU B 1 40 ? -3.037 10.725 -0.705 1.00 17.51 37 GLU B N 1
ATOM 909 C CA . GLU B 1 40 ? -2.535 10.322 0.611 1.00 21.06 37 GLU B CA 1
ATOM 910 C C . GLU B 1 40 ? -1.102 10.811 0.826 1.00 19.53 37 GLU B C 1
ATOM 911 O O . GLU B 1 40 ? -0.741 11.226 1.911 1.00 22.30 37 GLU B O 1
ATOM 917 N N . ARG B 1 41 ? -0.294 10.773 -0.229 1.00 19.05 38 ARG B N 1
ATOM 918 C CA . ARG B 1 41 ? 1.067 11.259 -0.129 1.00 19.27 38 ARG B CA 1
ATOM 919 C C . ARG B 1 41 ? 1.127 12.783 0.074 1.00 20.43 38 ARG B C 1
ATOM 920 O O . ARG B 1 41 ? 1.994 13.262 0.790 1.00 22.37 38 ARG B O 1
ATOM 928 N N . GLU B 1 42 ? 0.219 13.525 -0.562 1.00 21.24 39 GLU B N 1
ATOM 929 C CA . GLU B 1 42 ? 0.097 14.975 -0.351 1.00 26.58 39 GLU B CA 1
ATOM 930 C C . GLU B 1 42 ? -0.214 15.280 1.124 1.00 19.07 39 GLU B C 1
ATOM 931 O O . GLU B 1 42 ? 0.463 16.092 1.749 1.00 20.57 39 GLU B O 1
ATOM 937 N N . TYR B 1 43 ? -1.203 14.595 1.685 1.00 19.07 40 TYR B N 1
ATOM 938 C CA . TYR B 1 43 ? -1.541 14.786 3.092 1.00 20.44 40 TYR B CA 1
ATOM 939 C C . TYR B 1 43 ? -0.356 14.460 4.006 1.00 21.57 40 TYR B C 1
ATOM 940 O O . TYR B 1 43 ? -0.062 15.218 4.919 1.00 22.25 40 TYR B O 1
ATOM 949 N N . ALA B 1 44 ? 0.315 13.337 3.748 1.00 18.48 41 ALA B N 1
ATOM 950 C CA . ALA B 1 44 ? 1.445 12.896 4.560 1.00 20.80 41 ALA B CA 1
ATOM 951 C C . ALA B 1 44 ? 2.570 13.928 4.555 1.00 24.08 41 ALA B C 1
ATOM 952 O O . ALA B 1 44 ? 3.128 14.280 5.604 1.00 21.75 41 ALA B O 1
ATOM 954 N N . GLU B 1 45 ? 2.882 14.423 3.366 1.00 20.52 42 GLU B N 1
ATOM 955 C CA . GLU B 1 45 ? 3.869 15.472 3.214 1.00 24.57 42 GLU B CA 1
ATOM 956 C C . GLU B 1 45 ? 3.470 16.735 3.966 1.00 27.11 42 GLU B C 1
ATOM 957 O O . GLU B 1 45 ? 4.270 17.279 4.725 1.00 30.91 42 GLU B O 1
ATOM 963 N N . GLN B 1 46 ? 2.240 17.199 3.777 1.00 25.21 43 GLN B N 1
ATOM 964 C CA . GLN B 1 46 ? 1.860 18.484 4.353 1.00 30.36 43 GLN B CA 1
ATOM 965 C C . GLN B 1 46 ? 1.752 18.424 5.888 1.00 30.73 43 GLN B C 1
ATOM 966 O O . GLN B 1 46 ? 2.111 19.380 6.563 1.00 32.09 43 GLN B O 1
ATOM 972 N N . PHE B 1 47 ? 1.321 17.287 6.436 1.00 27.22 44 PHE B N 1
ATOM 973 C CA . PHE B 1 47 ? 1.237 17.104 7.883 1.00 28.76 44 PHE B CA 1
ATOM 974 C C . PHE B 1 47 ? 2.574 16.696 8.492 1.00 30.08 44 PHE B C 1
ATOM 975 O O . PHE B 1 47 ? 2.744 16.723 9.711 1.00 32.41 44 PHE B O 1
ATOM 983 N N . GLY B 1 48 ? 3.519 16.300 7.646 1.00 28.89 45 GLY B N 1
ATOM 984 C CA . GLY B 1 48 ? 4.784 15.764 8.117 1.00 28.99 45 GLY B CA 1
ATOM 985 C C . GLY B 1 48 ? 4.619 14.467 8.893 1.00 31.79 45 GLY B C 1
ATOM 986 O O . GLY B 1 48 ? 5.243 14.273 9.935 1.00 30.03 45 GLY B O 1
ATOM 987 N N . ILE B 1 49 ? 3.765 13.577 8.399 1.00 26.93 46 ILE B N 1
ATOM 988 C CA . ILE B 1 49 ? 3.531 12.297 9.074 1.00 23.61 46 ILE B CA 1
ATOM 989 C C . ILE B 1 49 ? 3.647 11.128 8.109 1.00 22.23 46 ILE B C 1
ATOM 990 O O . ILE B 1 49 ? 3.825 11.322 6.919 1.00 21.57 46 ILE B O 1
ATOM 995 N N . SER B 1 50 ? 3.524 9.913 8.625 1.00 21.14 47 SER B N 1
ATOM 996 C CA . SER B 1 50 ? 3.580 8.731 7.784 1.00 19.47 47 SER B CA 1
ATOM 997 C C . SER B 1 50 ? 2.293 8.588 6.974 1.00 17.49 47 SER B C 1
ATOM 998 O O . SER B 1 50 ? 1.218 8.952 7.441 1.00 17.74 47 SER B O 1
ATOM 1001 N N . ARG B 1 51 ? 2.399 8.083 5.749 1.00 16.52 48 ARG B N 1
ATOM 1002 C CA . ARG B 1 51 ? 1.201 7.849 4.934 1.00 15.62 48 ARG B CA 1
ATOM 1003 C C . ARG B 1 51 ? 0.205 6.890 5.590 1.00 19.53 48 ARG B C 1
ATOM 1004 O O . ARG B 1 51 ? -0.996 7.071 5.435 1.00 18.59 48 ARG B O 1
ATOM 1012 N N . MET B 1 52 ? 0.678 5.890 6.335 1.00 17.13 49 MET B N 1
ATOM 1013 C CA . MET B 1 52 ? -0.253 4.959 6.980 1.00 19.18 49 MET B CA 1
ATOM 1014 C C . MET B 1 52 ? -1.087 5.649 8.067 1.00 18.04 49 MET B C 1
ATOM 1015 O O . MET B 1 52 ? -2.208 5.229 8.350 1.00 16.91 49 MET B O 1
ATOM 1020 N N . THR B 1 53 ? -0.548 6.716 8.656 1.00 15.06 50 THR B N 1
ATOM 1021 C CA . THR B 1 53 ? -1.274 7.493 9.658 1.00 19.20 50 THR B CA 1
ATOM 1022 C C . THR B 1 53 ? -2.438 8.230 8.995 1.00 19.23 50 THR B C 1
ATOM 1023 O O . THR B 1 53 ? -3.572 8.180 9.482 1.00 19.27 50 THR B O 1
ATOM 1027 N N . VAL B 1 54 ? -2.141 8.914 7.892 1.00 19.01 51 VAL B N 1
ATOM 1028 C CA . VAL B 1 54 ? -3.161 9.460 6.994 1.00 19.79 51 VAL B CA 1
ATOM 1029 C C . VAL B 1 54 ? -4.195 8.396 6.602 1.00 18.52 51 VAL B C 1
ATOM 1030 O O . VAL B 1 54 ? -5.403 8.639 6.695 1.00 19.20 51 VAL B O 1
ATOM 1034 N N . ARG B 1 55 ? -3.724 7.222 6.177 1.00 13.88 52 ARG B N 1
ATOM 1035 C CA . ARG B 1 55 ? -4.614 6.154 5.718 1.00 14.73 52 ARG B CA 1
ATOM 1036 C C . ARG B 1 55 ? -5.556 5.655 6.808 1.00 21.71 52 ARG B C 1
ATOM 1037 O O . ARG B 1 55 ? -6.679 5.267 6.503 1.00 17.02 52 ARG B O 1
ATOM 1045 N N . GLN B 1 56 ? -5.103 5.638 8.064 1.00 19.94 53 GLN B N 1
ATOM 1046 C CA . GLN B 1 56 ? -5.987 5.190 9.135 1.00 18.45 53 GLN B CA 1
ATOM 1047 C C . GLN B 1 56 ? -7.217 6.102 9.188 1.00 18.97 53 GLN B C 1
ATOM 1048 O O . GLN B 1 56 ? -8.350 5.625 9.256 1.00 19.60 53 GLN B O 1
ATOM 1054 N N . ALA B 1 57 ? -6.983 7.405 9.099 1.00 15.52 54 ALA B N 1
ATOM 1055 C CA . ALA B 1 57 ? -8.062 8.378 9.097 1.00 21.11 54 ALA B CA 1
ATOM 1056 C C . ALA B 1 57 ? -8.992 8.172 7.904 1.00 20.38 54 ALA B C 1
ATOM 1057 O O . ALA B 1 57 ? -10.218 8.046 8.066 1.00 18.23 54 ALA B O 1
ATOM 1059 N N . LEU B 1 58 ? -8.409 8.139 6.706 1.00 18.33 55 LEU B N 1
ATOM 1060 C CA . LEU B 1 58 ? -9.205 8.015 5.487 1.00 21.71 55 LEU B CA 1
ATOM 1061 C C . LEU B 1 58 ? -9.997 6.724 5.469 1.00 20.46 55 LEU B C 1
ATOM 1062 O O . LEU B 1 58 ? -11.157 6.728 5.076 1.00 20.22 55 LEU B O 1
ATOM 1067 N N . SER B 1 59 ? -9.382 5.631 5.924 1.00 21.34 56 SER B N 1
ATOM 1068 C CA . SER B 1 59 ? -10.056 4.329 5.953 1.00 22.20 56 SER B CA 1
ATOM 1069 C C . SER B 1 59 ? -11.265 4.324 6.884 1.00 22.34 56 SER B C 1
ATOM 1070 O O . SER B 1 59 ? -12.276 3.664 6.597 1.00 23.00 56 SER B O 1
ATOM 1073 N N . ASN B 1 60 ? -11.177 5.054 7.993 1.00 24.19 57 ASN B N 1
ATOM 1074 C CA . ASN B 1 60 ? -12.311 5.144 8.904 1.00 24.24 57 ASN B CA 1
ATOM 1075 C C . ASN B 1 60 ? -13.453 5.949 8.259 1.00 26.80 57 ASN B C 1
ATOM 1076 O O . ASN B 1 60 ? -14.627 5.606 8.409 1.00 28.54 57 ASN B O 1
ATOM 1081 N N . LEU B 1 61 ? -13.095 7.004 7.529 1.00 26.23 58 LEU B N 1
ATOM 1082 C CA . LEU B 1 61 ? -14.082 7.882 6.905 1.00 26.99 58 LEU B CA 1
ATOM 1083 C C . LEU B 1 61 ? -14.758 7.151 5.764 1.00 25.87 58 LEU B C 1
ATOM 1084 O O . LEU B 1 61 ? -15.939 7.379 5.483 1.00 28.78 58 LEU B O 1
ATOM 1089 N N . VAL B 1 62 ? -14.003 6.265 5.116 1.00 26.72 59 VAL B N 1
ATOM 1090 C CA . VAL B 1 62 ? -14.543 5.399 4.070 1.00 26.50 59 VAL B CA 1
ATOM 1091 C C . VAL B 1 62 ? -15.537 4.436 4.701 1.00 29.11 59 VAL B C 1
ATOM 1092 O O . VAL B 1 62 ? -16.639 4.241 4.184 1.00 28.18 59 VAL B O 1
ATOM 1096 N N . ASN B 1 63 ? -15.144 3.860 5.837 1.00 27.13 60 ASN B N 1
ATOM 1097 C CA . ASN B 1 63 ? -15.979 2.920 6.569 1.00 33.76 60 ASN B CA 1
ATOM 1098 C C . ASN B 1 63 ? -17.230 3.583 7.161 1.00 33.51 60 ASN B C 1
ATOM 1099 O O . ASN B 1 63 ? -18.233 2.922 7.401 1.00 39.01 60 ASN B O 1
ATOM 1104 N N . GLU B 1 64 ? -17.175 4.886 7.396 1.00 32.21 61 GLU B N 1
ATOM 1105 C CA . GLU B 1 64 ? -18.345 5.607 7.883 1.00 30.34 61 GLU B CA 1
ATOM 1106 C C . GLU B 1 64 ? -19.204 6.084 6.726 1.00 36.00 61 GLU B C 1
ATOM 1107 O O . GLU B 1 64 ? -20.256 6.690 6.937 1.00 36.53 61 GLU B O 1
ATOM 1113 N N . GLY B 1 65 ? -18.732 5.837 5.507 1.00 31.38 62 GLY B N 1
ATOM 1114 C CA . GLY B 1 65 ? -19.484 6.150 4.304 1.00 32.47 62 GLY B CA 1
ATOM 1115 C C . GLY B 1 65 ? -19.340 7.575 3.806 1.00 36.21 62 GLY B C 1
ATOM 1116 O O . GLY B 1 65 ? -20.077 7.997 2.917 1.00 38.66 62 GLY B O 1
ATOM 1117 N N . LEU B 1 66 ? -18.380 8.309 4.360 1.00 29.51 63 LEU B N 1
ATOM 1118 C CA . LEU B 1 66 ? -18.233 9.735 4.081 1.00 28.20 63 LEU B CA 1
ATOM 1119 C C . LEU B 1 66 ? -17.333 9.970 2.880 1.00 32.08 63 LEU B C 1
ATOM 1120 O O . LEU B 1 66 ? -17.435 10.997 2.195 1.00 25.50 63 LEU B O 1
ATOM 1125 N N . LEU B 1 67 ? -16.436 9.013 2.646 1.00 30.95 64 LEU B N 1
ATOM 1126 C CA . LEU B 1 67 ? -15.574 9.015 1.471 1.00 23.76 64 LEU B CA 1
ATOM 1127 C C . LEU B 1 67 ? -15.706 7.710 0.714 1.00 23.08 64 LEU B C 1
ATOM 1128 O O . LEU B 1 67 ? -16.225 6.734 1.236 1.00 24.13 64 LEU B O 1
ATOM 1133 N N . TYR B 1 68 ? -15.240 7.690 -0.529 1.00 26.97 65 TYR B N 1
ATOM 1134 C CA . TYR B 1 68 ? -15.011 6.413 -1.187 1.00 28.92 65 TYR B CA 1
ATOM 1135 C C . TYR B 1 68 ? -13.686 6.445 -1.923 1.00 23.58 65 TYR B C 1
ATOM 1136 O O . TYR B 1 68 ? -13.143 7.514 -2.212 1.00 22.87 65 TYR B O 1
ATOM 1145 N N . ARG B 1 69 ? -13.143 5.261 -2.179 1.00 23.32 66 ARG B N 1
ATOM 1146 C CA . ARG B 1 69 ? -11.904 5.146 -2.932 1.00 25.66 66 ARG B CA 1
ATOM 1147 C C . ARG B 1 69 ? -12.141 4.515 -4.286 1.00 25.77 66 ARG B C 1
ATOM 1148 O O . ARG B 1 69 ? -12.906 3.564 -4.420 1.00 27.83 66 ARG B O 1
ATOM 1156 N N . LEU B 1 70 ? -11.474 5.062 -5.289 1.00 24.43 67 LEU B N 1
ATOM 1157 C CA . LEU B 1 70 ? -11.373 4.424 -6.585 1.00 27.71 67 LEU B CA 1
ATOM 1158 C C . LEU B 1 70 ? -9.929 4.016 -6.745 1.00 27.47 67 LEU B C 1
ATOM 1159 O O . LEU B 1 70 ? -9.048 4.872 -6.786 1.00 22.31 67 LEU B O 1
ATOM 1164 N N . LYS B 1 71 ? -9.685 2.714 -6.808 1.00 26.66 68 LYS B N 1
ATOM 1165 C CA . LYS B 1 71 ? -8.327 2.207 -6.916 1.00 26.65 68 LYS B CA 1
ATOM 1166 C C . LYS B 1 71 ? -7.639 2.746 -8.166 1.00 28.91 68 LYS B C 1
ATOM 1167 O O . LYS B 1 71 ? -8.250 2.907 -9.231 1.00 22.96 68 LYS B O 1
ATOM 1173 N N . GLY B 1 72 ? -6.359 3.053 -8.019 1.00 23.79 69 GLY B N 1
ATOM 1174 C CA . GLY B 1 72 ? -5.612 3.618 -9.113 1.00 26.44 69 GLY B CA 1
ATOM 1175 C C . GLY B 1 72 ? -5.896 5.076 -9.418 1.00 28.36 69 GLY B C 1
ATOM 1176 O O . GLY B 1 72 ? -5.150 5.672 -10.195 1.00 30.73 69 GLY B O 1
ATOM 1177 N N 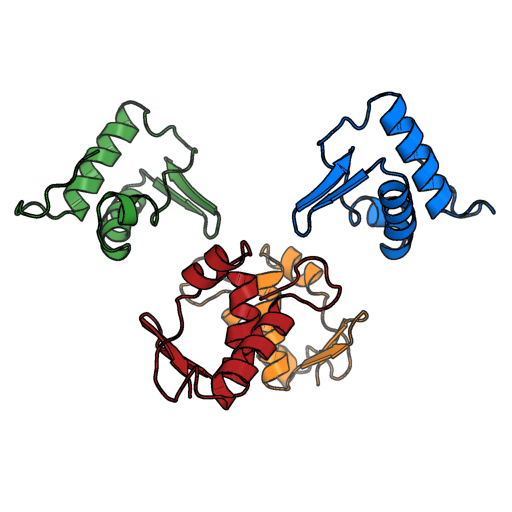. ARG B 1 73 ? -6.915 5.671 -8.790 1.00 24.47 70 ARG B N 1
ATOM 1178 C CA A ARG B 1 73 ? -7.364 7.000 -9.198 0.53 25.38 70 ARG B CA 1
ATOM 1179 C CA B ARG B 1 73 ? -7.378 6.997 -9.202 0.47 25.39 70 ARG B CA 1
ATOM 1180 C C . ARG B 1 73 ? -7.364 8.029 -8.073 1.00 23.29 70 ARG B C 1
ATOM 1181 O O . ARG B 1 73 ? -6.715 9.077 -8.190 1.00 25.49 70 ARG B O 1
ATOM 1196 N N . GLY B 1 74 ? -8.085 7.751 -6.991 1.00 21.83 71 GLY B N 1
ATOM 1197 C CA . GLY B 1 74 ? -8.124 8.694 -5.889 1.00 21.57 71 GLY B CA 1
ATOM 1198 C C . GLY B 1 74 ? -9.157 8.437 -4.818 1.00 20.22 71 GLY B C 1
ATOM 1199 O O . GLY B 1 74 ? -9.827 7.397 -4.798 1.00 23.24 71 GLY B O 1
ATOM 1200 N N . THR B 1 75 ? -9.259 9.398 -3.907 1.00 20.56 72 THR B N 1
ATOM 1201 C CA . THR B 1 75 ? -10.197 9.352 -2.796 1.00 23.60 72 THR B CA 1
ATOM 1202 C C . THR B 1 75 ? -11.172 10.519 -2.905 1.00 23.28 72 THR B C 1
ATOM 1203 O O . THR B 1 75 ? -10.760 11.664 -3.091 1.00 21.94 72 THR B O 1
ATOM 1207 N N . PHE B 1 76 ? -12.459 10.208 -2.774 1.00 23.39 73 PHE B N 1
ATOM 1208 C CA . PHE B 1 76 ? -13.535 11.109 -3.153 1.00 23.09 73 PHE B CA 1
ATOM 1209 C C . PHE B 1 76 ? -14.553 11.266 -2.042 1.00 26.49 73 PHE B C 1
ATOM 1210 O O . PHE B 1 76 ? -14.798 10.324 -1.277 1.00 27.34 73 PHE B O 1
ATOM 1218 N N . VAL B 1 77 ? -15.152 12.453 -1.967 1.00 26.32 74 VAL B N 1
ATOM 1219 C CA . VAL B 1 77 ? -16.251 12.701 -1.038 1.00 29.24 74 VAL B CA 1
ATOM 1220 C C . VAL B 1 77 ? -17.520 12.007 -1.522 1.00 28.09 74 VAL B C 1
ATOM 1221 O O . VAL B 1 77 ? -17.926 12.181 -2.669 1.00 31.01 74 VAL B O 1
ATOM 1225 N N . SER B 1 78 ? -18.152 11.230 -0.644 1.00 31.02 75 SER B N 1
ATOM 1226 C CA . SER B 1 78 ? -19.391 10.548 -0.996 1.00 35.10 75 SER B CA 1
ATOM 1227 C C . SER B 1 78 ? -20.520 11.545 -1.212 1.00 39.19 75 SER B C 1
ATOM 1228 O O . SER B 1 78 ? -21.285 11.417 -2.170 1.00 48.37 75 SER B O 1
ATOM 1231 N N . MET C 1 4 ? 23.207 -6.251 33.761 1.00 56.04 1 MET C N 1
ATOM 1232 C CA . MET C 1 4 ? 22.070 -5.505 34.292 1.00 54.65 1 MET C CA 1
ATOM 1233 C C . MET C 1 4 ? 21.100 -6.427 35.012 1.00 46.17 1 MET C C 1
ATOM 1234 O O . MET C 1 4 ? 20.537 -7.335 34.406 1.00 50.72 1 MET C O 1
ATOM 1239 N N . ASN C 1 5 ? 20.902 -6.187 36.304 1.00 51.80 2 ASN C N 1
ATOM 1240 C CA . ASN C 1 5 ? 20.080 -7.073 37.118 1.00 46.96 2 ASN C CA 1
ATOM 1241 C C . ASN C 1 5 ? 19.004 -6.344 37.907 1.00 42.71 2 ASN C C 1
ATOM 1242 O O . ASN C 1 5 ? 19.184 -5.199 38.320 1.00 43.32 2 ASN C O 1
ATOM 1247 N N . ILE C 1 6 ? 17.888 -7.027 38.131 1.00 43.59 3 ILE C N 1
ATOM 1248 C CA . ILE C 1 6 ? 16.807 -6.492 38.948 1.00 39.67 3 ILE C CA 1
ATOM 1249 C C . ILE C 1 6 ? 16.469 -7.505 40.044 1.00 37.04 3 ILE C C 1
ATOM 1250 O O . ILE C 1 6 ? 16.521 -8.708 39.809 1.00 33.80 3 ILE C O 1
ATOM 1255 N N . ASN C 1 7 ? 16.164 -7.011 41.246 1.00 30.16 4 ASN C N 1
ATOM 1256 C CA . ASN C 1 7 ? 15.811 -7.860 42.383 1.00 33.67 4 ASN C CA 1
ATOM 1257 C C . ASN C 1 7 ? 14.326 -7.704 42.732 1.00 33.21 4 ASN C C 1
ATOM 1258 O O . ASN C 1 7 ? 13.910 -6.681 43.272 1.00 29.01 4 ASN C O 1
ATOM 1263 N N . LYS C 1 8 ? 13.535 -8.726 42.425 1.00 29.38 5 LYS C N 1
ATOM 1264 C CA . LYS C 1 8 ? 12.078 -8.637 42.539 1.00 33.60 5 LYS C CA 1
ATOM 1265 C C . LYS C 1 8 ? 11.541 -8.711 43.962 1.00 36.22 5 LYS C C 1
ATOM 1266 O O . LYS C 1 8 ? 10.350 -8.526 44.181 1.00 37.98 5 LYS C O 1
ATOM 1272 N N . GLN C 1 9 ? 12.403 -9.004 44.928 1.00 31.72 6 GLN C N 1
ATOM 1273 C CA . GLN C 1 9 ? 11.946 -9.108 46.307 1.00 39.09 6 GLN C CA 1
ATOM 1274 C C . GLN C 1 9 ? 12.493 -7.961 47.167 1.00 29.85 6 GLN C C 1
ATOM 1275 O O . GLN C 1 9 ? 12.253 -7.912 48.369 1.00 37.84 6 GLN C O 1
ATOM 1281 N N . SER C 1 10 ? 13.215 -7.035 46.546 1.00 31.86 7 SER C N 1
ATOM 1282 C CA . SER C 1 10 ? 13.706 -5.852 47.246 1.00 28.92 7 SER C CA 1
ATOM 1283 C C . SER C 1 10 ? 12.574 -4.862 47.432 1.00 28.37 7 SER C C 1
ATOM 1284 O O . SER C 1 10 ? 11.766 -4.669 46.530 1.00 26.19 7 SER C O 1
ATOM 1287 N N . PRO C 1 11 ? 12.506 -4.224 48.608 1.00 25.65 8 PRO C N 1
ATOM 1288 C CA . PRO C 1 11 ? 11.532 -3.144 48.785 1.00 24.89 8 PRO C CA 1
ATOM 1289 C C . PRO C 1 11 ? 11.788 -1.978 47.826 1.00 21.32 8 PRO C C 1
ATOM 1290 O O . PRO C 1 11 ? 10.895 -1.169 47.598 1.00 23.08 8 PRO C O 1
ATOM 1294 N N . ILE C 1 12 ? 12.992 -1.901 47.267 1.00 21.71 9 ILE C N 1
ATOM 1295 C CA . ILE C 1 12 ? 13.293 -0.881 46.277 1.00 21.20 9 ILE C CA 1
ATOM 1296 C C . ILE C 1 12 ? 12.500 -1.204 45.018 1.00 20.23 9 ILE C C 1
ATOM 1297 O O . ILE C 1 12 ? 12.648 -2.296 44.475 1.00 21.08 9 ILE C O 1
ATOM 1302 N N . PRO C 1 13 ? 11.632 -0.276 44.581 1.00 20.86 10 PRO C N 1
ATOM 1303 C CA . PRO C 1 13 ? 10.798 -0.502 43.393 1.00 21.58 10 PRO C CA 1
ATOM 1304 C C . PRO C 1 13 ? 11.643 -0.884 42.181 1.00 18.56 10 PRO C C 1
ATOM 1305 O O . PRO C 1 13 ? 12.711 -0.309 41.962 1.00 15.20 10 PRO C O 1
ATOM 1309 N N . ILE C 1 14 ? 11.154 -1.843 41.410 1.00 20.58 11 ILE C N 1
ATOM 1310 C CA . ILE C 1 14 ? 11.829 -2.254 40.194 1.00 17.54 11 ILE C CA 1
ATOM 1311 C C . ILE C 1 14 ? 12.109 -1.050 39.290 1.00 18.56 11 ILE C C 1
ATOM 1312 O O . ILE C 1 14 ? 13.212 -0.911 38.751 1.00 19.83 11 ILE C O 1
ATOM 1317 N N . TYR C 1 15 ? 11.140 -0.158 39.125 1.00 13.23 12 TYR C N 1
ATOM 1318 C CA . TYR C 1 15 ? 11.362 0.951 38.182 1.00 19.26 12 TYR C CA 1
ATOM 1319 C C . TYR C 1 15 ? 12.536 1.825 38.622 1.00 21.27 12 TYR C C 1
ATOM 1320 O O . TYR C 1 15 ? 13.247 2.395 37.801 1.00 18.24 12 TYR C O 1
ATOM 1329 N N . TYR C 1 16 ? 12.754 1.909 39.927 1.00 20.61 13 TYR C N 1
ATOM 1330 C CA . TYR C 1 16 ? 13.826 2.729 40.432 1.00 17.36 13 TYR C CA 1
ATOM 1331 C C . TYR C 1 16 ? 15.170 2.027 40.254 1.00 19.79 13 TYR C C 1
ATOM 1332 O O . TYR C 1 16 ? 16.164 2.674 39.948 1.00 20.16 13 TYR C O 1
ATOM 1341 N N . GLN C 1 17 ? 15.197 0.714 40.468 1.00 18.34 14 GLN C N 1
ATOM 1342 C CA . GLN C 1 17 ? 16.397 -0.067 40.237 1.00 19.55 14 GLN C CA 1
ATOM 1343 C C . GLN C 1 17 ? 16.831 0.120 38.779 1.00 25.92 14 GLN C C 1
ATOM 1344 O O . GLN C 1 17 ? 18.009 0.328 38.484 1.00 24.15 14 GLN C O 1
ATOM 1350 N N . ILE C 1 18 ? 15.865 0.064 37.871 1.00 20.41 15 ILE C N 1
ATOM 1351 C CA . ILE C 1 18 ? 16.170 0.259 36.465 1.00 21.23 15 ILE C CA 1
ATOM 1352 C C . ILE C 1 18 ? 16.757 1.652 36.225 1.00 25.42 15 ILE C C 1
ATOM 1353 O O . ILE C 1 18 ? 17.805 1.763 35.600 1.00 24.24 15 ILE C O 1
ATOM 1358 N N . MET C 1 19 ? 16.117 2.699 36.754 1.00 19.16 16 MET C N 1
ATOM 1359 C CA . MET C 1 19 ? 16.602 4.069 36.571 1.00 23.96 16 MET C CA 1
ATOM 1360 C C . MET C 1 19 ? 18.072 4.220 36.945 1.00 28.07 16 MET C C 1
ATOM 1361 O O . MET C 1 19 ? 18.837 4.882 36.248 1.00 27.32 16 MET C O 1
ATOM 1366 N N . GLU C 1 20 ? 18.454 3.601 38.054 1.00 23.77 17 GLU C N 1
ATOM 1367 C CA . GLU C 1 20 ? 19.794 3.770 38.588 1.00 31.32 17 GLU C CA 1
ATOM 1368 C C . GLU C 1 20 ? 20.846 3.056 37.743 1.00 28.50 17 GLU C C 1
ATOM 1369 O O . GLU C 1 20 ? 21.935 3.570 37.535 1.00 26.85 17 GLU C O 1
ATOM 1375 N N . GLN C 1 21 ? 20.526 1.871 37.256 1.00 29.43 18 GLN C N 1
ATOM 1376 C CA . GLN C 1 21 ? 21.474 1.176 36.408 1.00 31.99 18 GLN C CA 1
ATOM 1377 C C . GLN C 1 21 ? 21.580 1.881 35.057 1.00 33.48 18 GLN C C 1
ATOM 1378 O O . GLN C 1 21 ? 22.660 1.928 34.469 1.00 33.13 18 GLN C O 1
ATOM 1384 N N . LEU C 1 22 ? 20.478 2.467 34.586 1.00 29.79 19 LEU C N 1
ATOM 1385 C CA . LEU C 1 22 ? 20.503 3.181 33.311 1.00 29.10 19 LEU C CA 1
ATOM 1386 C C . LEU C 1 22 ? 21.337 4.451 33.433 1.00 32.46 19 LEU C C 1
ATOM 1387 O O . LEU C 1 22 ? 22.094 4.802 32.525 1.00 26.02 19 LEU C O 1
ATOM 1392 N N . LYS C 1 23 ? 21.218 5.130 34.567 1.00 31.34 20 LYS C N 1
ATOM 1393 C CA . LYS C 1 23 ? 22.027 6.321 34.815 1.00 29.36 20 LYS C CA 1
ATOM 1394 C C . LYS C 1 23 ? 23.531 5.986 34.849 1.00 29.11 20 LYS C C 1
ATOM 1395 O O . LYS C 1 23 ? 24.357 6.761 34.377 1.00 28.68 20 LYS C O 1
ATOM 1401 N N . THR C 1 24 ? 23.875 4.835 35.415 1.00 30.20 21 THR C N 1
ATOM 1402 C CA . THR C 1 24 ? 25.256 4.374 35.407 1.00 33.63 21 THR C CA 1
ATOM 1403 C C . THR C 1 24 ? 25.754 4.186 33.974 1.00 38.14 21 THR C C 1
ATOM 1404 O O . THR C 1 24 ? 26.802 4.712 33.602 1.00 37.55 21 THR C O 1
ATOM 1408 N N . GLN C 1 25 ? 24.987 3.453 33.171 1.00 35.16 22 GLN C N 1
ATOM 1409 C CA . GLN C 1 25 ? 25.355 3.203 31.783 1.00 31.97 22 GLN C CA 1
ATOM 1410 C C . GLN C 1 25 ? 25.465 4.492 30.978 1.00 35.95 22 GLN C C 1
ATOM 1411 O O . GLN C 1 25 ? 26.291 4.589 30.069 1.00 37.16 22 GLN C O 1
ATOM 1417 N N . ILE C 1 26 ? 24.624 5.473 31.300 1.00 29.86 23 ILE C N 1
ATOM 1418 C CA . ILE C 1 26 ? 24.673 6.756 30.616 1.00 27.74 23 ILE C CA 1
ATOM 1419 C C . ILE C 1 26 ? 25.952 7.492 30.994 1.00 36.59 23 ILE C C 1
ATOM 1420 O O . ILE C 1 26 ? 26.598 8.129 30.158 1.00 39.99 23 ILE C O 1
ATOM 1425 N N . LYS C 1 27 ? 26.327 7.375 32.259 1.00 32.67 24 LYS C N 1
ATOM 1426 C CA . LYS C 1 27 ? 27.431 8.150 32.804 1.00 40.23 24 LYS C CA 1
ATOM 1427 C C . LYS C 1 27 ? 28.786 7.716 32.236 1.00 36.40 24 LYS C C 1
ATOM 1428 O O . LYS C 1 27 ? 29.644 8.555 31.972 1.00 38.12 24 LYS C O 1
ATOM 1434 N N . ASN C 1 28 ? 28.975 6.412 32.049 1.00 36.76 25 ASN C N 1
ATOM 1435 C CA . ASN C 1 28 ? 30.227 5.904 31.495 1.00 37.35 25 ASN C CA 1
ATOM 1436 C C . ASN C 1 28 ? 30.173 5.654 29.980 1.00 44.33 25 ASN C C 1
ATOM 1437 O O . ASN C 1 28 ? 31.188 5.329 29.363 1.00 43.36 25 ASN C O 1
ATOM 1442 N N . GLY C 1 29 ? 28.995 5.807 29.380 1.00 38.93 26 GLY C N 1
ATOM 1443 C CA . GLY C 1 29 ? 28.878 5.694 27.936 1.00 40.68 26 GLY C CA 1
ATOM 1444 C C . GLY C 1 29 ? 28.550 4.318 27.367 1.00 43.47 26 GLY C C 1
ATOM 1445 O O . GLY C 1 29 ? 28.648 4.112 26.152 1.00 43.34 26 GLY C O 1
ATOM 1446 N N . GLU C 1 30 ? 28.166 3.375 28.226 1.00 39.88 27 GLU C N 1
ATOM 1447 C CA . GLU C 1 30 ? 27.657 2.084 27.757 1.00 42.98 27 GLU C CA 1
ATOM 1448 C C . GLU C 1 30 ? 26.399 2.300 26.914 1.00 40.02 27 GLU C C 1
ATOM 1449 O O . GLU C 1 30 ? 26.091 1.518 26.015 1.00 40.54 27 GLU C O 1
ATOM 1455 N N . LEU C 1 31 ? 25.672 3.362 27.238 1.00 40.43 28 LEU C N 1
ATOM 1456 C CA . LEU C 1 31 ? 24.616 3.886 26.388 1.00 38.65 28 LEU C CA 1
ATOM 1457 C C . LEU C 1 31 ? 25.107 5.192 25.793 1.00 43.98 28 LEU C C 1
ATOM 1458 O O . LEU C 1 31 ? 25.146 6.213 26.487 1.00 37.16 28 LEU C O 1
ATOM 1463 N N . GLN C 1 32 ? 25.490 5.158 24.515 1.00 41.38 29 GLN C N 1
ATOM 1464 C CA . GLN C 1 32 ? 26.077 6.331 23.874 1.00 42.55 29 GLN C CA 1
ATOM 1465 C C . GLN C 1 32 ? 25.017 7.373 23.518 1.00 45.95 29 GLN C C 1
ATOM 1466 O O . GLN C 1 32 ? 23.896 7.017 23.157 1.00 45.43 29 GLN C O 1
ATOM 1472 N N . PRO C 1 33 ? 25.374 8.667 23.606 1.00 41.40 30 PRO C N 1
ATOM 1473 C CA . PRO C 1 33 ? 24.395 9.730 23.362 1.00 39.99 30 PRO C CA 1
ATOM 1474 C C . PRO C 1 33 ? 23.841 9.659 21.943 1.00 43.38 30 PRO C C 1
ATOM 1475 O O . PRO C 1 33 ? 24.567 9.260 21.027 1.00 42.01 30 PRO C O 1
ATOM 1479 N N . ASP C 1 34 ? 22.568 10.014 21.784 1.00 41.93 31 ASP C N 1
ATOM 1480 C CA . ASP C 1 34 ? 21.884 9.964 20.490 1.00 45.13 31 ASP C CA 1
ATOM 1481 C C . ASP C 1 34 ? 21.897 8.575 19.841 1.00 40.53 31 ASP C C 1
ATOM 1482 O O . ASP C 1 34 ? 21.698 8.454 18.634 1.00 46.60 31 ASP C O 1
ATOM 1487 N N . MET C 1 35 ? 22.132 7.532 20.632 1.00 37.49 32 MET C N 1
ATOM 1488 C CA . MET C 1 35 ? 21.989 6.159 20.147 1.00 39.01 32 MET C CA 1
ATOM 1489 C C . MET C 1 35 ? 20.840 5.488 20.892 1.00 36.90 32 MET C C 1
ATOM 1490 O O . MET C 1 35 ? 20.651 5.738 22.078 1.00 35.19 32 MET C O 1
ATOM 1495 N N . PRO C 1 36 ? 20.069 4.632 20.202 1.00 37.47 33 PRO C N 1
ATOM 1496 C CA . PRO C 1 36 ? 18.868 4.047 20.816 1.00 30.11 33 PRO C CA 1
ATOM 1497 C C . PRO C 1 36 ? 19.181 3.084 21.944 1.00 31.96 33 PRO C C 1
ATOM 1498 O O . PRO C 1 36 ? 20.129 2.305 21.852 1.00 31.75 33 PRO C O 1
ATOM 1502 N N . LEU C 1 37 ? 18.377 3.138 23.001 1.00 27.85 34 LEU C N 1
ATOM 1503 C CA . LEU C 1 37 ? 18.406 2.119 24.030 1.00 22.80 34 LEU C CA 1
ATOM 1504 C C . LEU C 1 37 ? 17.821 0.829 23.500 1.00 27.42 34 LEU C C 1
ATOM 1505 O O . LEU C 1 37 ? 17.186 0.831 22.450 1.00 31.04 34 LEU C O 1
ATOM 1510 N N . PRO C 1 38 ? 18.035 -0.279 24.226 1.00 28.35 35 PRO C N 1
ATOM 1511 C CA . PRO C 1 38 ? 17.194 -1.452 24.008 1.00 26.55 35 PRO C CA 1
ATOM 1512 C C . PRO C 1 38 ? 15.730 -1.043 24.108 1.00 31.85 35 PRO C C 1
ATOM 1513 O O . PRO C 1 38 ? 15.390 -0.119 24.857 1.00 29.51 35 PRO C O 1
ATOM 1517 N N . SER C 1 39 ? 14.879 -1.718 23.352 1.00 23.36 36 SER C N 1
ATOM 1518 C CA . SER C 1 39 ? 13.470 -1.386 23.335 1.00 22.71 36 SER C CA 1
ATOM 1519 C C . SER C 1 39 ? 12.856 -1.628 24.707 1.00 22.50 36 SER C C 1
ATOM 1520 O O . SER C 1 39 ? 13.365 -2.424 25.499 1.00 22.66 36 SER C O 1
ATOM 1523 N N . GLU C 1 40 ? 11.764 -0.920 24.968 1.00 21.76 37 GLU C N 1
ATOM 1524 C CA . GLU C 1 40 ? 10.972 -1.102 26.180 1.00 24.34 37 GLU C CA 1
ATOM 1525 C C . GLU C 1 40 ? 10.664 -2.592 26.261 1.00 26.33 37 GLU C C 1
ATOM 1526 O O . GLU C 1 40 ? 10.743 -3.204 27.326 1.00 19.90 37 GLU C O 1
ATOM 1532 N N A ARG C 1 41 ? 10.348 -3.183 25.110 0.47 24.59 38 ARG C N 1
ATOM 1533 N N B ARG C 1 41 ? 10.336 -3.166 25.103 0.53 24.61 38 ARG C N 1
ATOM 1534 C CA A ARG C 1 41 ? 10.080 -4.614 25.024 0.47 23.05 38 ARG C CA 1
ATOM 1535 C CA B ARG C 1 41 ? 10.101 -4.598 24.952 0.53 23.02 38 ARG C CA 1
ATOM 1536 C C A ARG C 1 41 ? 11.259 -5.464 25.499 0.47 22.32 38 ARG C C 1
ATOM 1537 C C B ARG C 1 41 ? 11.251 -5.449 25.482 0.53 22.35 38 ARG C C 1
ATOM 1538 O O A ARG C 1 41 ? 11.073 -6.406 26.265 0.47 23.44 38 ARG C O 1
ATOM 1539 O O B ARG C 1 41 ? 11.040 -6.370 26.267 0.53 23.41 38 ARG C O 1
ATOM 1554 N N . GLU C 1 42 ? 12.465 -5.133 25.037 1.00 24.05 39 GLU C N 1
ATOM 1555 C CA . GLU C 1 42 ? 13.658 -5.903 25.404 1.00 24.46 39 GLU C CA 1
ATOM 1556 C C . GLU C 1 42 ? 13.886 -5.913 26.913 1.00 22.22 39 GLU C C 1
ATOM 1557 O O . GLU C 1 42 ? 14.154 -6.960 27.503 1.00 26.74 39 GLU C O 1
ATOM 1563 N N . TYR C 1 43 ? 13.768 -4.744 27.532 1.00 23.56 40 TYR C N 1
ATOM 1564 C CA . TYR C 1 43 ? 13.927 -4.645 28.979 1.00 23.60 40 TYR C CA 1
ATOM 1565 C C . TYR C 1 43 ? 12.878 -5.479 29.710 1.00 23.87 40 TYR C C 1
ATOM 1566 O O . TYR C 1 43 ? 13.184 -6.198 30.668 1.00 25.40 40 TYR C O 1
ATOM 1575 N N . ALA C 1 44 ? 11.634 -5.382 29.252 1.00 19.58 41 ALA C N 1
ATOM 1576 C CA . ALA C 1 44 ? 10.537 -6.060 29.911 1.00 20.74 41 ALA C CA 1
ATOM 1577 C C . ALA C 1 44 ? 10.729 -7.559 29.849 1.00 21.37 41 ALA C C 1
ATOM 1578 O O . ALA C 1 44 ? 10.591 -8.252 30.845 1.00 24.75 41 ALA C O 1
ATOM 1580 N N . GLU C 1 45 ? 11.042 -8.055 28.660 1.00 25.75 42 GLU C N 1
ATOM 1581 C CA . GLU C 1 45 ? 11.203 -9.481 28.473 1.00 26.32 42 GLU C CA 1
ATOM 1582 C C . GLU C 1 45 ? 12.439 -10.005 29.198 1.00 24.25 42 GLU C C 1
ATOM 1583 O O . GLU C 1 45 ? 12.392 -11.086 29.757 1.00 28.91 42 GLU C O 1
ATOM 1589 N N . GLN C 1 46 ? 13.535 -9.253 29.195 1.00 25.12 43 GLN C N 1
ATOM 1590 C CA . GLN C 1 46 ? 14.742 -9.711 29.891 1.00 32.33 43 GLN C CA 1
ATOM 1591 C C . GLN C 1 46 ? 14.519 -9.814 31.398 1.00 29.90 43 GLN C C 1
ATOM 1592 O O . GLN C 1 46 ? 14.951 -10.774 32.036 1.00 28.98 43 GLN C O 1
ATOM 1598 N N . PHE C 1 47 ? 13.837 -8.826 31.969 1.00 29.62 44 PHE C N 1
ATOM 1599 C CA . PHE C 1 47 ? 13.624 -8.799 33.412 1.00 26.18 44 PHE C CA 1
ATOM 1600 C C . PHE C 1 47 ? 12.410 -9.636 33.822 1.00 27.65 44 PHE C C 1
ATOM 1601 O O . PHE C 1 47 ? 12.242 -9.966 34.994 1.00 29.41 44 PHE C O 1
ATOM 1609 N N . GLY C 1 48 ? 11.562 -9.984 32.859 1.00 25.07 45 GLY C N 1
ATOM 1610 C CA . GLY C 1 48 ? 10.339 -10.707 33.163 1.00 21.49 45 GLY C CA 1
ATOM 1611 C C . GLY C 1 48 ? 9.336 -9.812 33.886 1.00 26.07 45 GLY C C 1
ATOM 1612 O O . GLY C 1 48 ? 8.659 -10.239 34.829 1.00 28.75 45 GLY C O 1
ATOM 1613 N N . ILE C 1 49 ? 9.244 -8.559 33.447 1.00 23.95 46 ILE C N 1
ATOM 1614 C CA . ILE C 1 49 ? 8.320 -7.600 34.051 1.00 22.67 46 ILE C CA 1
ATOM 1615 C C . ILE C 1 49 ? 7.418 -6.943 33.013 1.00 24.11 46 ILE C C 1
ATOM 1616 O O . ILE C 1 49 ? 7.618 -7.101 31.814 1.00 24.09 46 ILE C O 1
ATOM 1621 N N . SER C 1 50 ? 6.433 -6.191 33.498 1.00 20.29 47 SER C N 1
ATOM 1622 C CA . SER C 1 50 ? 5.519 -5.416 32.666 1.00 19.05 47 SER C CA 1
ATOM 1623 C C . SER C 1 50 ? 6.234 -4.317 31.891 1.00 20.47 47 SER C C 1
ATOM 1624 O O . SER C 1 50 ? 7.192 -3.731 32.384 1.00 19.89 47 SER C O 1
ATOM 1627 N N . ARG C 1 51 ? 5.770 -4.013 30.686 1.00 18.19 48 ARG C N 1
ATOM 1628 C CA . ARG C 1 51 ? 6.278 -2.852 29.975 1.00 19.71 48 ARG C CA 1
ATOM 1629 C C . ARG C 1 51 ? 5.934 -1.570 30.722 1.00 20.26 48 ARG C C 1
ATOM 1630 O O . ARG C 1 51 ? 6.648 -0.570 30.649 1.00 15.15 48 ARG C O 1
ATOM 1638 N N . MET C 1 52 ? 4.814 -1.611 31.424 1.00 17.20 49 MET C N 1
ATOM 1639 C CA . MET C 1 52 ? 4.385 -0.487 32.237 1.00 24.29 49 MET C CA 1
ATOM 1640 C C . MET C 1 52 ? 5.494 -0.119 33.236 1.00 17.88 49 MET C C 1
ATOM 1641 O O . MET C 1 52 ? 5.846 1.044 33.398 1.00 18.57 49 MET C O 1
ATOM 1646 N N . THR C 1 53 ? 6.081 -1.123 33.865 1.00 18.88 50 THR C N 1
ATOM 1647 C CA . THR C 1 53 ? 7.151 -0.871 34.831 1.00 21.42 50 THR C CA 1
ATOM 1648 C C . THR C 1 53 ? 8.384 -0.258 34.168 1.00 22.06 50 THR C C 1
ATOM 1649 O O . THR C 1 53 ? 8.999 0.658 34.714 1.00 18.56 50 THR C O 1
ATOM 1653 N N . VAL C 1 54 ? 8.729 -0.744 32.980 1.00 21.62 51 VAL C N 1
ATOM 1654 C CA . VAL C 1 54 ? 9.859 -0.175 32.250 1.00 19.51 51 VAL C CA 1
ATOM 1655 C C . VAL C 1 54 ? 9.559 1.266 31.885 1.00 19.34 51 VAL C C 1
ATOM 1656 O O . VAL C 1 54 ? 10.434 2.139 31.976 1.00 18.17 51 VAL C O 1
ATOM 1660 N N . ARG C 1 55 ? 8.324 1.526 31.464 1.00 20.01 52 ARG C N 1
ATOM 1661 C CA . ARG C 1 55 ? 7.972 2.873 31.041 1.00 21.40 52 ARG C CA 1
ATOM 1662 C C . ARG C 1 55 ? 8.060 3.859 32.197 1.00 18.63 52 ARG C C 1
ATOM 1663 O O . ARG C 1 55 ? 8.437 4.995 31.997 1.00 20.31 52 ARG C O 1
ATOM 1671 N N . GLN C 1 56 ? 7.712 3.431 33.406 1.00 15.89 53 GLN C N 1
ATOM 1672 C CA . GLN C 1 56 ? 7.828 4.350 34.527 1.00 17.33 53 GLN C CA 1
ATOM 1673 C C . GLN C 1 56 ? 9.275 4.801 34.686 1.00 20.56 53 GLN C C 1
ATOM 1674 O O . GLN C 1 56 ? 9.533 5.998 34.841 1.00 20.49 53 GLN C O 1
ATOM 1680 N N . ALA C 1 57 ? 10.211 3.852 34.613 1.00 16.44 54 ALA C N 1
ATOM 1681 C CA . ALA C 1 57 ? 11.628 4.185 34.687 1.00 18.52 54 ALA C CA 1
ATOM 1682 C C . ALA C 1 57 ? 12.005 5.131 33.568 1.00 22.20 54 ALA C C 1
ATOM 1683 O O . ALA C 1 57 ? 12.599 6.183 33.798 1.00 22.49 54 ALA C O 1
ATOM 1685 N N . LEU C 1 58 ? 11.657 4.752 32.343 1.00 16.82 55 LEU C N 1
ATOM 1686 C CA . LEU C 1 58 ? 12.082 5.529 31.178 1.00 20.08 55 LEU C CA 1
ATOM 1687 C C . LEU C 1 58 ? 11.456 6.915 31.164 1.00 22.87 55 LEU C C 1
ATOM 1688 O O . LEU C 1 58 ? 12.135 7.901 30.876 1.00 19.11 55 LEU C O 1
ATOM 1693 N N . SER C 1 59 ? 10.160 6.995 31.468 1.00 21.06 56 SER C N 1
ATOM 1694 C CA . SER C 1 59 ? 9.479 8.289 31.554 1.00 24.11 56 SER C CA 1
ATOM 1695 C C . SER C 1 59 ? 10.124 9.212 32.593 1.00 28.05 56 SER C C 1
ATOM 1696 O O . SER C 1 59 ? 10.202 10.426 32.405 1.00 26.78 56 SER C O 1
ATOM 1699 N N . ASN C 1 60 ? 10.575 8.634 33.697 1.00 22.13 57 ASN C N 1
ATOM 1700 C CA . ASN C 1 60 ? 11.245 9.422 34.717 1.00 25.68 57 ASN C CA 1
ATOM 1701 C C . ASN C 1 60 ? 12.529 10.025 34.149 1.00 24.00 57 ASN C C 1
ATOM 1702 O O . ASN C 1 60 ? 12.817 11.196 34.367 1.00 31.46 57 ASN C O 1
ATOM 1707 N N . LEU C 1 61 ? 13.293 9.231 33.405 1.00 27.14 58 LEU C N 1
ATOM 1708 C CA . LEU C 1 61 ? 14.540 9.724 32.836 1.00 24.08 58 LEU C CA 1
ATOM 1709 C C . LEU C 1 61 ? 14.272 10.784 31.764 1.00 30.27 58 LEU C C 1
ATOM 1710 O O . LEU C 1 61 ? 15.065 11.716 31.585 1.00 29.98 58 LEU C O 1
ATOM 1715 N N . VAL C 1 62 ? 13.163 10.632 31.042 1.00 26.79 59 VAL C N 1
ATOM 1716 C CA . VAL C 1 62 ? 12.782 11.610 30.025 1.00 29.84 59 VAL C CA 1
ATOM 1717 C C . VAL C 1 62 ? 12.490 12.937 30.714 1.00 32.14 59 VAL C C 1
ATOM 1718 O O . VAL C 1 62 ? 12.930 14.000 30.266 1.00 30.57 59 VAL C O 1
ATOM 1722 N N . ASN C 1 63 ? 11.772 12.865 31.829 1.00 31.68 60 ASN C N 1
ATOM 1723 C CA . ASN C 1 63 ? 11.422 14.065 32.584 1.00 32.98 60 ASN C CA 1
ATOM 1724 C C . ASN C 1 63 ? 12.648 14.735 33.208 1.00 31.63 60 ASN C C 1
ATOM 1725 O O . ASN C 1 63 ? 12.645 15.943 33.422 1.00 34.12 60 ASN C O 1
ATOM 1730 N N . GLU C 1 64 ? 13.700 13.958 33.466 1.00 29.12 61 GLU C N 1
ATOM 1731 C CA . GLU C 1 64 ? 14.938 14.509 34.023 1.00 31.22 61 GLU C CA 1
ATOM 1732 C C . GLU C 1 64 ? 15.893 14.946 32.913 1.00 36.75 61 GLU C C 1
ATOM 1733 O O . GLU C 1 64 ? 17.009 15.395 33.181 1.00 39.33 61 GLU C O 1
ATOM 1739 N N . GLY C 1 65 ? 15.450 14.798 31.667 1.00 33.25 62 GLY C N 1
ATOM 1740 C CA . GLY C 1 65 ? 16.168 15.334 30.527 1.00 30.82 62 GLY C CA 1
ATOM 1741 C C . GLY C 1 65 ? 17.354 14.499 30.097 1.00 36.55 62 GLY C C 1
ATOM 1742 O O . GLY C 1 65 ? 18.174 14.945 29.289 1.00 37.81 62 GLY C O 1
ATOM 1743 N N . LEU C 1 66 ? 17.446 13.288 30.633 1.00 31.21 63 LEU C N 1
ATOM 1744 C CA . LEU C 1 66 ? 18.531 12.382 30.277 1.00 34.19 63 LEU C CA 1
ATOM 1745 C C . LEU C 1 66 ? 18.230 11.620 28.983 1.00 30.35 63 LEU C C 1
ATOM 1746 O O . LEU C 1 66 ? 19.137 11.286 28.232 1.00 32.81 63 LEU C O 1
ATOM 1751 N N . LEU C 1 67 ? 16.955 11.337 28.738 1.00 31.39 64 LEU C N 1
ATOM 1752 C CA . LEU C 1 67 ? 16.538 10.614 27.531 1.00 28.90 64 LEU C CA 1
ATOM 1753 C C . LEU C 1 67 ? 15.486 11.396 26.785 1.00 30.79 64 LEU C C 1
ATOM 1754 O O . LEU C 1 67 ? 14.822 12.258 27.358 1.00 27.97 64 LEU C O 1
ATOM 1759 N N . TYR C 1 68 ? 15.330 11.089 25.499 1.00 29.84 65 TYR C N 1
ATOM 1760 C CA . TYR C 1 68 ? 14.187 11.596 24.759 1.00 31.02 65 TYR C CA 1
ATOM 1761 C C . TYR C 1 68 ? 13.585 10.473 23.933 1.00 29.37 65 TYR C C 1
ATOM 1762 O O . TYR C 1 68 ? 14.215 9.435 23.712 1.00 27.73 65 TYR C O 1
ATOM 1771 N N . ARG C 1 69 ? 12.347 10.672 23.507 1.00 32.03 66 ARG C N 1
ATOM 1772 C CA . ARG C 1 69 ? 11.664 9.664 22.721 1.00 32.24 66 ARG C CA 1
ATOM 1773 C C . ARG C 1 69 ? 11.256 10.233 21.375 1.00 33.64 66 ARG C C 1
ATOM 1774 O O . ARG C 1 69 ? 10.880 11.402 21.262 1.00 31.71 66 ARG C O 1
ATOM 1782 N N . LEU C 1 70 ? 11.376 9.395 20.352 1.00 35.80 67 LEU C N 1
ATOM 1783 C CA . LEU C 1 70 ? 10.829 9.681 19.035 1.00 36.21 67 LEU C CA 1
ATOM 1784 C C . LEU C 1 70 ? 9.852 8.565 18.707 1.00 29.50 67 LEU C C 1
ATOM 1785 O O . LEU C 1 70 ? 10.237 7.407 18.589 1.00 29.15 67 LEU C O 1
ATOM 1790 N N . LYS C 1 71 ? 8.581 8.931 18.609 1.00 27.59 68 LYS C N 1
ATOM 1791 C CA . LYS C 1 71 ? 7.496 7.996 18.368 1.00 30.94 68 LYS C CA 1
ATOM 1792 C C . LYS C 1 71 ? 7.761 7.156 17.097 1.00 27.54 68 LYS C C 1
ATOM 1793 O O . LYS C 1 71 ? 8.206 7.700 16.085 1.00 30.31 68 LYS C O 1
ATOM 1799 N N . GLY C 1 72 ? 7.525 5.847 17.177 1.00 25.30 69 GLY C N 1
ATOM 1800 C CA . GLY C 1 72 ? 7.721 4.941 16.050 1.00 25.57 69 GLY C CA 1
ATOM 1801 C C . GLY C 1 72 ? 9.164 4.573 15.712 1.00 27.69 69 GLY C C 1
ATOM 1802 O O . GLY C 1 72 ? 9.411 3.862 14.736 1.00 29.92 69 GLY C O 1
ATOM 1803 N N . ARG C 1 73 ? 10.124 5.038 16.513 1.00 25.74 70 ARG C N 1
ATOM 1804 C CA . ARG C 1 73 ? 11.539 4.836 16.188 1.00 27.61 70 ARG C CA 1
ATOM 1805 C C . ARG C 1 73 ? 12.400 4.379 17.371 1.00 27.36 70 ARG C C 1
ATOM 1806 O O . ARG C 1 73 ? 13.178 3.432 17.248 1.00 27.20 70 ARG C O 1
ATOM 1814 N N . GLY C 1 74 ? 12.272 5.046 18.514 1.00 24.00 71 GLY C N 1
ATOM 1815 C CA . GLY C 1 74 ? 13.019 4.598 19.678 1.00 25.75 71 GLY C CA 1
ATOM 1816 C C . GLY C 1 74 ? 13.145 5.550 20.848 1.00 23.40 71 GLY C C 1
ATOM 1817 O O . GLY C 1 74 ? 12.512 6.600 20.910 1.00 22.12 71 GLY C O 1
ATOM 1818 N N . THR C 1 75 ? 14.007 5.156 21.777 1.00 25.18 72 THR C N 1
ATOM 1819 C CA . THR C 1 75 ? 14.335 5.957 22.945 1.00 23.73 72 THR C CA 1
ATOM 1820 C C . THR C 1 75 ? 15.829 6.228 22.905 1.00 23.60 72 THR C C 1
ATOM 1821 O O . THR C 1 75 ? 16.632 5.298 22.786 1.00 24.95 72 THR C O 1
ATOM 1825 N N . PHE C 1 76 ? 16.199 7.494 23.006 1.00 21.51 73 PHE C N 1
ATOM 1826 C CA . PHE C 1 76 ? 17.587 7.888 22.830 1.00 25.98 73 PHE C CA 1
ATOM 1827 C C . PHE C 1 76 ? 18.121 8.657 24.020 1.00 29.66 73 PHE C C 1
ATOM 1828 O O . PHE C 1 76 ? 17.358 9.270 24.763 1.00 28.82 73 PHE C O 1
ATOM 1836 N N . VAL C 1 77 ? 19.443 8.626 24.177 1.00 30.33 74 VAL C N 1
ATOM 1837 C CA . VAL C 1 77 ? 20.133 9.453 25.163 1.00 33.72 74 VAL C CA 1
ATOM 1838 C C . VAL C 1 77 ? 20.270 10.870 24.625 1.00 33.75 74 VAL C C 1
ATOM 1839 O O . VAL C 1 77 ? 20.750 11.053 23.511 1.00 35.68 74 VAL C O 1
ATOM 1843 N N . SER C 1 78 ? 19.837 11.863 25.404 1.00 32.60 75 SER C N 1
ATOM 1844 C CA . SER C 1 78 ? 19.966 13.263 25.003 1.00 38.75 75 SER C CA 1
ATOM 1845 C C . SER C 1 78 ? 21.429 13.642 24.772 1.00 44.40 75 SER C C 1
ATOM 1846 O O . SER C 1 78 ? 22.295 13.332 25.594 1.00 40.27 75 SER C O 1
ATOM 1849 N N . ASN D 1 5 ? 0.042 -23.103 5.420 1.00 37.51 2 ASN D N 1
ATOM 1850 C CA . ASN D 1 5 ? -0.731 -22.083 6.129 1.00 42.41 2 ASN D CA 1
ATOM 1851 C C . ASN D 1 5 ? -0.917 -20.804 5.296 1.00 45.36 2 ASN D C 1
ATOM 1852 O O . ASN D 1 5 ? -2.048 -20.441 4.979 1.00 48.98 2 ASN D O 1
ATOM 1857 N N . ILE D 1 6 ? 0.170 -20.109 4.959 1.00 34.51 3 ILE D N 1
ATOM 1858 C CA . ILE D 1 6 ? 0.075 -19.041 3.956 1.00 34.58 3 ILE D CA 1
ATOM 1859 C C . ILE D 1 6 ? 1.154 -19.189 2.892 1.00 35.53 3 ILE D C 1
ATOM 1860 O O . ILE D 1 6 ? 2.105 -19.949 3.063 1.00 34.29 3 ILE D O 1
ATOM 1865 N N . ASN D 1 7 ? 0.987 -18.471 1.785 1.00 30.81 4 ASN D N 1
ATOM 1866 C CA . ASN D 1 7 ? 1.989 -18.436 0.723 1.00 30.06 4 ASN D CA 1
ATOM 1867 C C . ASN D 1 7 ? 2.363 -16.988 0.440 1.00 29.23 4 ASN D C 1
ATOM 1868 O O . ASN D 1 7 ? 1.628 -16.280 -0.237 1.00 25.80 4 ASN D O 1
ATOM 1873 N N . LYS D 1 8 ? 3.508 -16.559 0.964 1.00 28.02 5 LYS D N 1
ATOM 1874 C CA . LYS D 1 8 ? 3.951 -15.174 0.839 1.00 28.11 5 LYS D CA 1
ATOM 1875 C C . LYS D 1 8 ? 4.329 -14.810 -0.589 1.00 28.57 5 LYS D C 1
ATOM 1876 O O . LYS D 1 8 ? 4.589 -13.648 -0.884 1.00 28.59 5 LYS D O 1
ATOM 1882 N N . GLN D 1 9 ? 4.385 -15.798 -1.476 1.00 27.62 6 GLN D N 1
ATOM 1883 C CA . GLN D 1 9 ? 4.790 -15.527 -2.850 1.00 28.52 6 GLN D CA 1
ATOM 1884 C C . GLN D 1 9 ? 3.592 -15.428 -3.783 1.00 25.39 6 GLN D C 1
ATOM 1885 O O . GLN D 1 9 ? 3.740 -15.080 -4.941 1.00 30.53 6 GLN D O 1
ATOM 1891 N N . SER D 1 10 ? 2.409 -15.722 -3.261 1.00 28.98 7 SER D N 1
ATOM 1892 C CA . SER D 1 10 ? 1.170 -15.615 -4.024 1.00 27.44 7 SER D CA 1
ATOM 1893 C C . SER D 1 10 ? 0.806 -14.150 -4.310 1.00 26.28 7 SER D C 1
ATOM 1894 O O . SER D 1 10 ? 1.134 -13.259 -3.521 1.00 23.59 7 SER D O 1
ATOM 1897 N N . PRO D 1 11 ? 0.144 -13.893 -5.449 1.00 24.84 8 PRO D N 1
ATOM 1898 C CA . PRO D 1 11 ? -0.446 -12.568 -5.673 1.00 23.87 8 PRO D CA 1
ATOM 1899 C C . PRO D 1 11 ? -1.603 -12.288 -4.711 1.00 17.65 8 PRO D C 1
ATOM 1900 O O . PRO D 1 11 ? -1.986 -11.138 -4.512 1.00 22.37 8 PRO D O 1
ATOM 1904 N N . ILE D 1 12 ? -2.166 -13.335 -4.120 1.00 17.38 9 ILE D N 1
ATOM 1905 C CA . ILE D 1 12 ? -3.202 -13.140 -3.123 1.00 19.35 9 ILE D CA 1
ATOM 1906 C C . ILE D 1 12 ? -2.586 -12.547 -1.848 1.00 20.67 9 ILE D C 1
ATOM 1907 O O . ILE D 1 12 ? -1.689 -13.159 -1.275 1.00 18.89 9 ILE D O 1
ATOM 1912 N N . PRO D 1 13 ? -3.039 -11.345 -1.434 1.00 20.00 10 PRO D N 1
ATOM 1913 C CA . PRO D 1 13 ? -2.479 -10.657 -0.259 1.00 19.23 10 PRO D CA 1
ATOM 1914 C C . PRO D 1 13 ? -2.475 -11.549 0.969 1.00 21.01 10 PRO D C 1
ATOM 1915 O O . PRO D 1 13 ? -3.465 -12.223 1.247 1.00 19.81 10 PRO D O 1
ATOM 1919 N N . ILE D 1 14 ? -1.348 -11.557 1.665 1.00 20.07 11 ILE D N 1
ATOM 1920 C CA . ILE D 1 14 ? -1.211 -12.287 2.928 1.00 17.94 11 ILE D CA 1
ATOM 1921 C C . ILE D 1 14 ? -2.373 -12.067 3.890 1.00 14.92 11 ILE D C 1
ATOM 1922 O O . ILE D 1 14 ? -2.869 -13.028 4.476 1.00 21.90 11 ILE D O 1
ATOM 1927 N N . TYR D 1 15 ? -2.803 -10.820 4.090 1.00 18.70 12 TYR D N 1
ATOM 1928 C CA . TYR D 1 15 ? -3.840 -10.575 5.103 1.00 19.71 12 TYR D CA 1
ATOM 1929 C C . TYR D 1 15 ? -5.129 -11.291 4.723 1.00 22.14 12 TYR D C 1
ATOM 1930 O O . TYR D 1 15 ? -5.873 -11.765 5.584 1.00 21.54 12 TYR D O 1
ATOM 1939 N N . TYR D 1 16 ? -5.390 -11.376 3.424 1.00 18.09 13 TYR D N 1
ATOM 1940 C CA . TYR D 1 16 ? -6.601 -12.030 2.958 1.00 25.12 13 TYR D CA 1
ATOM 1941 C C . TYR D 1 16 ? -6.500 -13.537 3.165 1.00 23.49 13 TYR D C 1
ATOM 1942 O O . TYR D 1 16 ? -7.466 -14.178 3.567 1.00 28.16 13 TYR D O 1
ATOM 1951 N N . GLN D 1 17 ? -5.325 -14.096 2.900 1.00 18.30 14 GLN D N 1
ATOM 1952 C CA . GLN D 1 17 ? -5.095 -15.517 3.123 1.00 23.18 14 GLN D CA 1
ATOM 1953 C C . GLN D 1 17 ? -5.331 -15.864 4.602 1.00 27.90 14 GLN D C 1
ATOM 1954 O O . GLN D 1 17 ? -5.865 -16.924 4.944 1.00 21.59 14 GLN D O 1
ATOM 1960 N N . ILE D 1 18 ? -4.923 -14.958 5.481 1.00 22.49 15 ILE D N 1
ATOM 1961 C CA . ILE D 1 18 ? -5.089 -15.194 6.906 1.00 25.61 15 ILE D CA 1
ATOM 1962 C C . ILE D 1 18 ? -6.571 -15.127 7.244 1.00 27.89 15 ILE D C 1
ATOM 1963 O O . ILE D 1 18 ? -7.077 -15.978 7.979 1.00 27.66 15 ILE D O 1
ATOM 1968 N N . MET D 1 19 ? -7.265 -14.130 6.694 1.00 23.08 16 MET D N 1
ATOM 1969 C CA . MET D 1 19 ? -8.708 -14.010 6.903 1.00 27.16 16 MET D CA 1
ATOM 1970 C C . MET D 1 19 ? -9.446 -15.314 6.600 1.00 30.83 16 MET D C 1
ATOM 1971 O O . MET D 1 19 ? -10.249 -15.782 7.411 1.00 32.68 16 MET D O 1
ATOM 1976 N N . GLU D 1 20 ? -9.161 -15.899 5.436 1.00 35.18 17 GLU D N 1
ATOM 1977 C CA . GLU D 1 20 ? -9.837 -17.118 4.985 1.00 33.08 17 GLU D CA 1
ATOM 1978 C C . GLU D 1 20 ? -9.473 -18.328 5.832 1.00 37.14 17 GLU D C 1
ATOM 1979 O O . GLU D 1 20 ? -10.323 -19.173 6.103 1.00 40.37 17 GLU D O 1
ATOM 1985 N N . GLN D 1 21 ? -8.208 -18.419 6.235 1.00 33.49 18 GLN D N 1
ATOM 1986 C CA . GLN D 1 21 ? -7.761 -19.492 7.112 1.00 38.68 18 GLN D CA 1
ATOM 1987 C C . GLN D 1 21 ? -8.524 -19.442 8.425 1.00 40.92 18 GLN D C 1
ATOM 1988 O O . GLN D 1 21 ? -8.945 -20.471 8.959 1.00 37.47 18 GLN D O 1
ATOM 1994 N N . LEU D 1 22 ? -8.704 -18.232 8.938 1.00 39.56 19 LEU D N 1
ATOM 1995 C CA . LEU D 1 22 ? -9.364 -18.045 10.220 1.00 34.59 19 LEU D CA 1
ATOM 1996 C C . LEU D 1 22 ? -10.854 -18.307 10.102 1.00 39.86 19 LEU D C 1
ATOM 1997 O O . LEU D 1 22 ? -11.439 -18.975 10.957 1.00 40.11 19 LEU D O 1
ATOM 2002 N N . LYS D 1 23 ? -11.464 -17.769 9.052 1.00 35.31 20 LYS D N 1
ATOM 2003 C CA . LYS D 1 23 ? -12.863 -18.061 8.757 1.00 44.58 20 LYS D CA 1
ATOM 2004 C C . LYS D 1 23 ? -13.094 -19.563 8.723 1.00 47.81 20 LYS D C 1
ATOM 2005 O O . LYS D 1 23 ? -14.064 -20.068 9.284 1.00 52.58 20 LYS D O 1
ATOM 2011 N N . THR D 1 24 ? -12.176 -20.270 8.079 1.00 46.91 21 THR D N 1
ATOM 2012 C CA . THR D 1 24 ? -12.250 -21.716 7.975 1.00 49.26 21 THR D CA 1
ATOM 2013 C C . THR D 1 24 ? -12.186 -22.370 9.353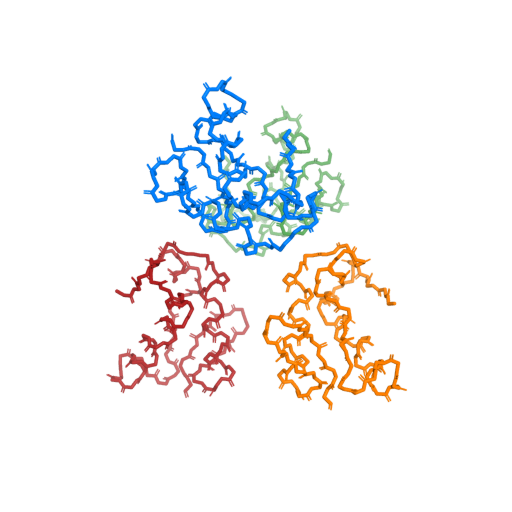 1.00 52.18 21 THR D C 1
ATOM 2014 O O . THR D 1 24 ? -12.929 -23.309 9.636 1.00 52.84 21 THR D O 1
ATOM 2018 N N . GLN D 1 25 ? -11.314 -21.851 10.214 1.00 53.93 22 GLN D N 1
ATOM 2019 C CA . GLN D 1 25 ? -11.135 -22.391 11.561 1.00 53.30 22 GLN D CA 1
ATOM 2020 C C . GLN D 1 25 ? -12.312 -22.094 12.488 1.00 52.98 22 GLN D C 1
ATOM 2021 O O . GLN D 1 25 ? -12.516 -22.796 13.475 1.00 56.70 22 GLN D O 1
ATOM 2027 N N . ILE D 1 26 ? -13.078 -21.056 12.177 1.00 52.23 23 ILE D N 1
ATOM 2028 C CA . ILE D 1 26 ? -14.235 -20.706 12.991 1.00 53.05 23 ILE D CA 1
ATOM 2029 C C . ILE D 1 26 ? -15.412 -21.636 12.678 1.00 58.62 23 ILE D C 1
ATOM 2030 O O . ILE D 1 26 ? -16.135 -22.068 13.581 1.00 59.86 23 ILE D O 1
ATOM 2035 N N . LYS D 1 27 ? -15.578 -21.973 11.403 1.00 60.48 24 LYS D N 1
ATOM 2036 C CA . LYS D 1 27 ? -16.652 -22.870 10.981 1.00 58.12 24 LYS D CA 1
ATOM 2037 C C . LYS D 1 27 ? -16.515 -24.278 11.560 1.00 57.20 24 LYS D C 1
ATOM 2038 O O . LYS D 1 27 ? -17.419 -24.766 12.233 1.00 62.60 24 LYS D O 1
ATOM 2044 N N . ASN D 1 28 ? -15.386 -24.931 11.310 1.00 54.96 25 ASN D N 1
ATOM 2045 C CA . ASN D 1 28 ? -15.204 -26.299 11.777 1.00 55.30 25 ASN D CA 1
ATOM 2046 C C . ASN D 1 28 ? -14.905 -26.392 13.276 1.00 63.54 25 ASN D C 1
ATOM 2047 O O . ASN D 1 28 ? -14.383 -27.406 13.753 1.00 58.68 25 ASN D O 1
ATOM 2052 N N . GLY D 1 29 ? -15.234 -25.333 14.013 1.00 56.30 26 GLY D N 1
ATOM 2053 C CA . GLY D 1 29 ? -15.170 -25.359 15.462 1.00 48.32 26 GLY D CA 1
ATOM 2054 C C . GLY D 1 29 ? -13.778 -25.510 16.031 1.00 52.81 26 GLY D C 1
ATOM 2055 O O . GLY D 1 29 ? -13.609 -25.780 17.219 1.00 63.21 26 GLY D O 1
ATOM 2056 N N . GLU D 1 30 ? -12.771 -25.345 15.185 1.00 56.92 27 GLU D N 1
ATOM 2057 C CA . GLU D 1 30 ? -11.399 -25.310 15.662 1.00 58.66 27 GLU D CA 1
ATOM 2058 C C . GLU D 1 30 ? -11.249 -24.052 16.514 1.00 59.20 27 GLU D C 1
ATOM 2059 O O . GLU D 1 30 ? -10.447 -23.999 17.449 1.00 58.93 27 GLU D O 1
ATOM 2065 N N . LEU D 1 31 ? -12.047 -23.045 16.164 1.00 58.64 28 LEU D N 1
ATOM 2066 C CA . LEU D 1 31 ? -12.173 -21.799 16.912 1.00 54.16 28 LEU D CA 1
ATOM 2067 C C . LEU D 1 31 ? -13.646 -21.584 17.244 1.00 57.14 28 LEU D C 1
ATOM 2068 O O . LEU D 1 31 ? -14.495 -21.520 16.350 1.00 58.17 28 LEU D O 1
ATOM 2073 N N . GLN D 1 32 ? -13.954 -21.483 18.530 1.00 62.16 29 GLN D N 1
ATOM 2074 C CA . GLN D 1 32 ? -15.341 -21.397 18.965 1.00 58.34 29 GLN D CA 1
ATOM 2075 C C . GLN D 1 32 ? -15.569 -20.098 19.730 1.00 50.51 29 GLN D C 1
ATOM 2076 O O . GLN D 1 32 ? -14.609 -19.517 20.229 1.00 49.07 29 GLN D O 1
ATOM 2082 N N . PRO D 1 33 ? -16.833 -19.628 19.795 1.00 52.76 30 PRO D N 1
ATOM 2083 C CA . PRO D 1 33 ? -17.175 -18.377 20.479 1.00 47.90 30 PRO D CA 1
ATOM 2084 C C . PRO D 1 33 ? -16.420 -18.145 21.787 1.00 49.48 30 PRO D C 1
ATOM 2085 O O . PRO D 1 33 ? -16.276 -19.053 22.612 1.00 44.67 30 PRO D O 1
ATOM 2089 N N . ASP D 1 34 ? -15.899 -16.926 21.912 1.00 48.41 31 ASP D N 1
ATOM 2090 C CA . ASP D 1 34 ? -15.253 -16.413 23.118 1.00 42.86 31 ASP D CA 1
ATOM 2091 C C . ASP D 1 34 ? -13.896 -17.033 23.471 1.00 42.27 31 ASP D C 1
ATOM 2092 O O . ASP D 1 34 ? -13.284 -16.634 24.460 1.00 47.64 31 ASP D O 1
ATOM 2097 N N . MET D 1 35 ? -13.396 -17.976 22.679 1.00 45.52 32 MET D N 1
ATOM 2098 C CA . MET D 1 35 ? -12.052 -18.482 22.960 1.00 45.20 32 MET D CA 1
ATOM 2099 C C . MET D 1 35 ? -11.031 -17.492 22.384 1.00 46.39 32 MET D C 1
ATOM 2100 O O . MET D 1 35 ? -11.312 -16.813 21.393 1.00 40.82 32 MET D O 1
ATOM 2105 N N . PRO D 1 36 ? -9.857 -17.374 23.027 1.00 44.78 33 PRO D N 1
ATOM 2106 C CA . PRO D 1 36 ? -8.852 -16.397 22.595 1.00 41.62 33 PRO D CA 1
ATOM 2107 C C . PRO D 1 36 ? -7.973 -16.889 21.450 1.00 40.07 33 PRO D C 1
ATOM 2108 O O . PRO D 1 36 ? -7.576 -18.056 21.421 1.00 39.72 33 PRO D O 1
ATOM 2112 N N . LEU D 1 37 ? -7.675 -15.992 20.516 1.00 30.73 34 LEU D N 1
ATOM 2113 C CA . LEU D 1 37 ? -6.721 -16.273 19.459 1.00 28.26 34 LEU D CA 1
ATOM 2114 C C . LEU D 1 37 ? -5.324 -16.043 19.993 1.00 29.93 34 LEU D C 1
ATOM 2115 O O . LEU D 1 37 ? -5.152 -15.359 21.007 1.00 28.34 34 LEU D O 1
ATOM 2120 N N . PRO D 1 38 ? -4.315 -16.604 19.309 1.00 33.22 35 PRO D N 1
ATOM 2121 C CA . PRO D 1 38 ? -2.928 -16.237 19.589 1.00 29.81 35 PRO D CA 1
ATOM 2122 C C . PRO D 1 38 ? -2.777 -14.744 19.464 1.00 27.88 35 PRO D C 1
ATOM 2123 O O . PRO D 1 38 ? -3.555 -14.128 18.746 1.00 27.44 35 PRO D O 1
ATOM 2127 N N . SER D 1 39 ? -1.791 -14.170 20.135 1.00 30.07 36 SER D N 1
ATOM 2128 C CA . SER D 1 39 ? -1.586 -12.736 20.088 1.00 25.56 36 SER D CA 1
ATOM 2129 C C . SER D 1 39 ? -1.195 -12.303 18.685 1.00 25.62 36 SER D C 1
ATOM 2130 O O . SER D 1 39 ? -0.719 -13.115 17.887 1.00 24.86 36 SER D O 1
ATOM 2133 N N . GLU D 1 40 ? -1.395 -11.024 18.380 1.00 24.13 37 GLU D N 1
ATOM 2134 C CA . GLU D 1 40 ? -0.920 -10.483 17.104 1.00 21.30 37 GLU D CA 1
ATOM 2135 C C . GLU D 1 40 ? 0.571 -10.771 16.908 1.00 23.94 37 GLU D C 1
ATOM 2136 O O . GLU D 1 40 ? 0.998 -11.170 15.821 1.00 22.25 37 GLU D O 1
ATOM 2142 N N . ARG D 1 41 ? 1.353 -10.611 17.979 1.00 22.99 38 ARG D N 1
ATOM 2143 C CA . ARG D 1 41 ? 2.792 -10.850 17.908 1.00 25.06 38 ARG D CA 1
ATOM 2144 C C . ARG D 1 41 ? 3.141 -12.331 17.684 1.00 20.49 38 ARG D C 1
ATOM 2145 O O . ARG D 1 41 ? 4.132 -12.628 17.019 1.00 23.76 38 ARG D O 1
ATOM 2153 N N . GLU D 1 42 ? 2.336 -13.234 18.253 1.00 24.54 39 GLU D N 1
ATOM 2154 C CA . GLU D 1 42 ? 2.472 -14.683 18.041 1.00 25.40 39 GLU D CA 1
ATOM 2155 C C . GLU D 1 42 ? 2.287 -15.030 16.564 1.00 24.27 39 GLU D C 1
ATOM 2156 O O . GLU D 1 42 ? 3.063 -15.788 15.968 1.00 22.63 39 GLU D O 1
ATOM 2162 N N . TYR D 1 43 ? 1.214 -14.494 16.002 1.00 20.94 40 TYR D N 1
ATOM 2163 C CA . TYR D 1 43 ? 0.879 -14.710 14.597 1.00 24.34 40 TYR D CA 1
ATOM 2164 C C . TYR D 1 43 ? 1.973 -14.227 13.678 1.00 21.50 40 TYR D C 1
ATOM 2165 O O . TYR D 1 43 ? 2.351 -14.920 12.741 1.00 25.46 40 TYR D O 1
ATOM 2174 N N . ALA D 1 44 ? 2.474 -13.026 13.941 1.00 22.11 41 ALA D N 1
ATOM 2175 C CA . ALA D 1 44 ? 3.504 -12.427 13.107 1.00 24.62 41 ALA D CA 1
ATOM 2176 C C . ALA D 1 44 ? 4.803 -13.234 13.145 1.00 30.39 41 ALA D C 1
ATOM 2177 O O . ALA D 1 44 ? 5.530 -13.334 12.145 1.00 28.14 41 ALA D O 1
ATOM 2179 N N . GLU D 1 45 ? 5.094 -13.795 14.311 1.00 27.92 42 GLU D N 1
ATOM 2180 C CA . GLU D 1 45 ? 6.261 -14.647 14.478 1.00 28.46 42 GLU D CA 1
ATOM 2181 C C . GLU D 1 45 ? 6.040 -16.014 13.843 1.00 22.19 42 GLU D C 1
ATOM 2182 O O . GLU D 1 45 ? 6.944 -16.565 13.229 1.00 32.01 42 GLU D O 1
ATOM 2188 N N . GLN D 1 46 ? 4.832 -16.547 13.983 1.00 22.73 43 GLN D N 1
ATOM 2189 C CA . GLN D 1 46 ? 4.448 -17.818 13.377 1.00 26.41 43 GLN D CA 1
ATOM 2190 C C . GLN D 1 46 ? 4.587 -17.807 11.861 1.00 36.49 43 GLN D C 1
ATOM 2191 O O . GLN D 1 46 ? 4.990 -18.805 11.262 1.00 33.92 43 GLN D O 1
ATOM 2197 N N . PHE D 1 47 ? 4.266 -16.665 11.253 1.00 30.69 44 PHE D N 1
ATOM 2198 C CA . PHE D 1 47 ? 4.217 -16.538 9.796 1.00 33.20 44 PHE D CA 1
ATOM 2199 C C . PHE D 1 47 ? 5.456 -15.877 9.216 1.00 29.91 44 PHE D C 1
ATOM 2200 O O . PHE D 1 47 ? 5.657 -15.866 7.993 1.00 33.65 44 PHE D O 1
ATOM 2208 N N . GLY D 1 48 ? 6.292 -15.327 10.086 1.00 25.46 45 GLY D N 1
ATOM 2209 C CA . GLY D 1 48 ? 7.437 -14.565 9.630 1.00 29.18 45 GLY D CA 1
ATOM 2210 C C . GLY D 1 48 ? 6.983 -13.367 8.817 1.00 33.17 45 GLY D C 1
ATOM 2211 O O . GLY D 1 48 ? 7.559 -13.067 7.767 1.00 32.42 45 GLY D O 1
ATOM 2212 N N . ILE D 1 49 ? 5.935 -12.695 9.296 1.00 26.28 46 ILE D N 1
ATOM 2213 C CA . ILE D 1 49 ? 5.447 -11.459 8.677 1.00 25.22 46 ILE D CA 1
ATOM 2214 C C . ILE D 1 49 ? 5.319 -10.311 9.682 1.00 26.33 46 ILE D C 1
ATOM 2215 O O . ILE D 1 49 ? 5.495 -10.485 10.886 1.00 21.86 46 ILE D O 1
ATOM 2220 N N . SER D 1 50 ? 4.998 -9.135 9.170 1.00 24.11 47 SER D N 1
ATOM 2221 C CA . SER D 1 50 ? 4.848 -7.963 10.010 1.00 18.16 47 SER D CA 1
ATOM 2222 C C . SER D 1 50 ? 3.560 -8.002 10.803 1.00 17.00 47 SER D C 1
ATOM 2223 O O . SER D 1 50 ? 2.542 -8.488 10.331 1.00 22.49 47 SER D O 1
ATOM 2226 N N . ARG D 1 51 ? 3.604 -7.470 12.017 1.00 20.03 48 ARG D N 1
ATOM 2227 C CA . ARG D 1 51 ? 2.423 -7.426 12.860 1.00 21.92 48 ARG D CA 1
ATOM 2228 C C . ARG D 1 51 ? 1.263 -6.647 12.213 1.00 19.84 48 ARG D C 1
ATOM 2229 O O . ARG D 1 51 ? 0.098 -7.024 12.377 1.00 20.02 48 ARG D O 1
ATOM 2237 N N . MET D 1 52 ? 1.568 -5.568 11.490 1.00 17.05 49 MET D N 1
ATOM 2238 C CA . MET D 1 52 ? 0.498 -4.818 10.825 1.00 20.64 49 MET D CA 1
ATOM 2239 C C . MET D 1 52 ? -0.188 -5.655 9.731 1.00 20.54 49 MET D C 1
ATOM 2240 O O . MET D 1 52 ? -1.371 -5.448 9.443 1.00 18.46 49 MET D O 1
ATOM 2245 N N . THR D 1 53 ? 0.544 -6.603 9.141 1.00 16.83 50 THR D N 1
ATOM 2246 C CA . THR D 1 53 ? -0.013 -7.491 8.125 1.00 17.93 50 THR D CA 1
ATOM 2247 C C . THR D 1 53 ? -1.044 -8.405 8.780 1.00 21.47 50 THR D C 1
ATOM 2248 O O . THR D 1 53 ? -2.146 -8.632 8.247 1.00 16.62 50 THR D O 1
ATOM 2252 N N . VAL D 1 54 ? -0.694 -8.917 9.957 1.00 17.63 51 VAL D N 1
ATOM 2253 C CA . VAL D 1 54 ? -1.655 -9.639 10.783 1.00 19.58 51 VAL D CA 1
ATOM 2254 C C . VAL D 1 54 ? -2.851 -8.768 11.167 1.00 18.68 51 VAL D C 1
ATOM 2255 O O . VAL D 1 54 ? -4.008 -9.189 11.091 1.00 22.19 51 VAL D O 1
ATOM 2259 N N . ARG D 1 55 ? -2.570 -7.538 11.562 1.00 15.92 52 ARG D N 1
ATOM 2260 C CA . ARG D 1 55 ? -3.624 -6.650 12.029 1.00 19.61 52 ARG D CA 1
ATOM 2261 C C . ARG D 1 55 ? -4.662 -6.353 10.947 1.00 19.65 52 ARG D C 1
ATOM 2262 O O . ARG D 1 55 ? -5.832 -6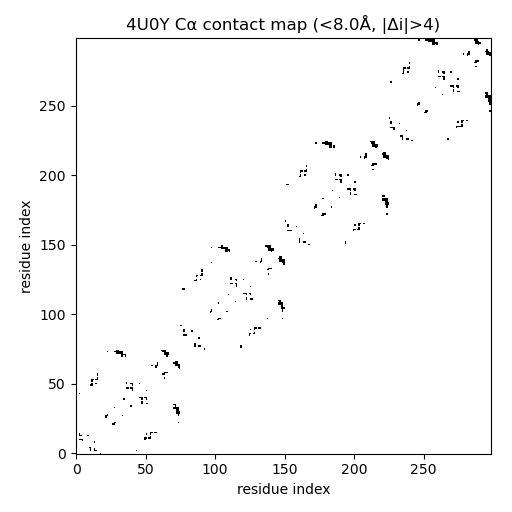.190 11.258 1.00 19.33 52 ARG D O 1
ATOM 2270 N N . GLN D 1 56 ? -4.235 -6.277 9.686 1.00 20.80 53 GLN D N 1
ATOM 2271 C CA . GLN D 1 56 ? -5.188 -5.944 8.631 1.00 19.76 53 GLN D CA 1
ATOM 2272 C C . GLN D 1 56 ? -6.238 -7.050 8.553 1.00 18.39 53 GLN D C 1
ATOM 2273 O O . GLN D 1 56 ? -7.433 -6.771 8.455 1.00 24.16 53 GLN D O 1
ATOM 2279 N N . ALA D 1 57 ? -5.793 -8.303 8.635 1.00 19.08 54 ALA D N 1
ATOM 2280 C CA . ALA D 1 57 ? -6.705 -9.431 8.655 1.00 19.98 54 ALA D CA 1
ATOM 2281 C C . ALA D 1 57 ? -7.622 -9.385 9.875 1.00 27.32 54 ALA D C 1
ATOM 2282 O O . ALA D 1 57 ? -8.839 -9.510 9.745 1.00 25.19 54 ALA D O 1
ATOM 2284 N N . LEU D 1 58 ? -7.048 -9.197 11.062 1.00 22.90 55 LEU D N 1
ATOM 2285 C CA . LEU D 1 58 ? -7.865 -9.227 12.276 1.00 24.30 55 LEU D CA 1
ATOM 2286 C C . LEU D 1 58 ? -8.867 -8.074 12.337 1.00 23.75 55 LEU D C 1
ATOM 2287 O O . LEU D 1 58 ? -10.010 -8.268 12.745 1.00 27.66 55 LEU D O 1
ATOM 2292 N N . SER D 1 59 ? -8.447 -6.881 11.938 1.00 27.85 56 SER D N 1
ATOM 2293 C CA . SER D 1 59 ? -9.353 -5.725 11.930 1.00 30.57 56 SER D CA 1
ATOM 2294 C C . SER D 1 59 ? -10.521 -5.920 10.963 1.00 28.54 56 SER D C 1
ATOM 2295 O O . SER D 1 59 ? -11.650 -5.510 11.245 1.00 28.16 56 SER D O 1
ATOM 2298 N N . ASN D 1 60 ? -10.255 -6.557 9.825 1.00 27.05 57 ASN D N 1
ATOM 2299 C CA . ASN D 1 60 ? -11.330 -6.835 8.875 1.00 26.83 57 ASN D CA 1
ATOM 2300 C C . ASN D 1 60 ? -12.327 -7.825 9.457 1.00 29.69 57 ASN D C 1
ATOM 2301 O O . ASN D 1 60 ? -13.530 -7.648 9.292 1.00 34.41 57 ASN D O 1
ATOM 2306 N N . LEU D 1 61 ? -11.832 -8.852 10.146 1.00 28.18 58 LEU D N 1
ATOM 2307 C CA . LEU D 1 61 ? -12.716 -9.826 10.798 1.00 31.76 58 LEU D CA 1
ATOM 2308 C C . LEU D 1 61 ? -13.489 -9.183 11.953 1.00 34.47 58 LEU D C 1
ATOM 2309 O O . LEU D 1 61 ? -14.654 -9.506 12.188 1.00 35.87 58 LEU D O 1
ATOM 2314 N N . VAL D 1 62 ? -12.835 -8.278 12.673 1.00 31.07 59 VAL D N 1
ATOM 2315 C CA . VAL D 1 62 ? -13.504 -7.506 13.713 1.00 31.80 59 VAL D CA 1
ATOM 2316 C C . VAL D 1 62 ? -14.624 -6.671 13.110 1.00 40.22 59 VAL D C 1
ATOM 2317 O O . VAL D 1 62 ? -15.748 -6.665 13.618 1.00 40.91 59 VAL D O 1
ATOM 2321 N N . ASN D 1 63 ? -14.310 -5.976 12.018 1.00 32.02 60 ASN D N 1
ATOM 2322 C CA . ASN D 1 63 ? -15.277 -5.112 11.350 1.00 39.74 60 ASN D CA 1
ATOM 2323 C C . ASN D 1 63 ? -16.435 -5.916 10.758 1.00 41.33 60 ASN D C 1
ATOM 2324 O O . ASN D 1 63 ? -17.536 -5.399 10.567 1.00 44.58 60 ASN D O 1
ATOM 2329 N N . GLU D 1 64 ? -16.178 -7.185 10.464 1.00 39.76 61 GLU D N 1
ATOM 2330 C CA . GLU D 1 64 ? -17.205 -8.056 9.915 1.00 35.55 61 GLU D CA 1
ATOM 2331 C C . GLU D 1 64 ? -18.001 -8.706 11.039 1.00 40.04 61 GLU D C 1
ATOM 2332 O O . GLU D 1 64 ? -18.966 -9.427 10.790 1.00 45.64 61 GLU D O 1
ATOM 2338 N N . GLY D 1 65 ? -17.583 -8.456 12.276 1.00 41.87 62 GLY D N 1
ATOM 2339 C CA . GLY D 1 65 ? -18.271 -8.984 13.439 1.00 41.15 62 GLY D CA 1
ATOM 2340 C C . GLY D 1 65 ? -17.926 -10.420 13.793 1.00 42.82 62 GLY D C 1
ATOM 2341 O O . GLY D 1 65 ? -18.576 -11.014 14.649 1.00 41.80 62 GLY D O 1
ATOM 2342 N N . LEU D 1 66 ? -16.908 -10.985 13.144 1.00 39.65 63 LEU D N 1
ATOM 2343 C CA . LEU D 1 66 ? -16.512 -12.373 13.402 1.00 34.11 63 LEU D CA 1
ATOM 2344 C C . LEU D 1 66 ? -15.583 -12.503 14.608 1.00 36.03 63 LEU D C 1
ATOM 2345 O O . LEU D 1 66 ? -15.519 -13.553 15.246 1.00 37.99 63 LEU D O 1
ATOM 2350 N N . LEU D 1 67 ? -14.852 -11.436 14.906 1.00 32.89 64 LEU D N 1
ATOM 2351 C CA . LEU D 1 67 ? -13.992 -11.399 16.082 1.00 32.66 64 LEU D CA 1
ATOM 2352 C C . LEU D 1 67 ? -14.330 -10.172 16.910 1.00 28.45 64 LEU D C 1
ATOM 2353 O O . LEU D 1 67 ? -15.013 -9.272 16.436 1.00 31.53 64 LEU D O 1
ATOM 2358 N N . TYR D 1 68 ? -13.865 -10.138 18.155 1.00 31.50 65 TYR D N 1
ATOM 2359 C CA . TYR D 1 68 ? -13.924 -8.908 18.931 1.00 29.47 65 TYR D CA 1
ATOM 2360 C C . TYR D 1 68 ? -12.644 -8.762 19.728 1.00 29.85 65 TYR D C 1
ATOM 2361 O O . TYR D 1 68 ? -11.957 -9.748 20.021 1.00 27.79 65 TYR D O 1
ATOM 2370 N N . ARG D 1 69 ? -12.305 -7.522 20.052 1.00 28.66 66 ARG D N 1
ATOM 2371 C CA . ARG D 1 69 ? -11.097 -7.271 20.812 1.00 29.60 66 ARG D CA 1
ATOM 2372 C C . ARG D 1 69 ? -11.437 -6.701 22.166 1.00 34.11 66 ARG D C 1
ATOM 2373 O O . ARG D 1 69 ? -12.411 -5.971 22.319 1.00 39.29 66 ARG D O 1
ATOM 2381 N N . LEU D 1 70 ? -10.634 -7.074 23.152 1.00 37.19 67 LEU D N 1
ATOM 2382 C CA . LEU D 1 70 ? -10.641 -6.406 24.434 1.00 31.94 67 LEU D CA 1
ATOM 2383 C C . LEU D 1 70 ? -9.308 -5.685 24.553 1.00 36.95 67 LEU D C 1
ATOM 2384 O O . LEU D 1 70 ? -8.260 -6.329 24.657 1.00 29.61 67 LEU D O 1
ATOM 2389 N N . LYS D 1 71 ? -9.364 -4.354 24.500 1.00 36.91 68 LYS D N 1
ATOM 2390 C CA . LYS D 1 71 ? -8.196 -3.483 24.640 1.00 39.52 68 LYS D CA 1
ATOM 2391 C C . LYS D 1 71 ? -7.337 -3.882 25.827 1.00 39.88 68 LYS D C 1
ATOM 2392 O O . LYS D 1 71 ? -7.805 -3.899 26.964 1.00 42.72 68 LYS D O 1
ATOM 2398 N N . GLY D 1 72 ? -6.077 -4.196 25.560 1.00 35.61 69 GLY D N 1
ATOM 2399 C CA . GLY D 1 72 ? -5.150 -4.486 26.633 1.00 34.26 69 GLY D CA 1
ATOM 2400 C C . GLY D 1 72 ? -5.063 -5.944 27.038 1.00 33.25 69 GLY D C 1
ATOM 2401 O O . GLY D 1 72 ? -4.268 -6.288 27.910 1.00 34.66 69 GLY D O 1
ATOM 2402 N N . ARG D 1 73 ? -5.849 -6.801 26.395 1.00 28.43 70 ARG D N 1
ATOM 2403 C CA . ARG D 1 73 ? -6.004 -8.181 26.848 1.00 31.25 70 ARG D CA 1
ATOM 2404 C C . ARG D 1 73 ? -5.882 -9.233 25.751 1.00 27.91 70 ARG D C 1
ATOM 2405 O O . ARG D 1 73 ? -5.157 -10.212 25.919 1.00 30.93 70 ARG D O 1
ATOM 2413 N N . GLY D 1 74 ? -6.592 -9.055 24.639 1.00 29.62 71 GLY D N 1
ATOM 2414 C CA . GLY D 1 74 ? -6.529 -10.035 23.569 1.00 26.70 71 GLY D CA 1
ATOM 2415 C C . GLY D 1 74 ? -7.635 -9.978 22.526 1.00 27.16 71 GLY D C 1
ATOM 2416 O O . GLY D 1 74 ? -8.470 -9.084 22.524 1.00 29.00 71 GLY D O 1
ATOM 2417 N N . THR D 1 75 ? -7.632 -10.969 21.643 1.00 31.27 72 THR D N 1
ATOM 2418 C CA . THR D 1 75 ? -8.585 -11.061 20.542 1.00 29.66 72 THR D CA 1
ATOM 2419 C C . THR D 1 75 ? -9.367 -12.387 20.621 1.00 28.22 72 THR D C 1
ATOM 2420 O O . THR D 1 75 ? -8.784 -13.449 20.869 1.00 27.50 72 THR D O 1
ATOM 2424 N N . PHE D 1 76 ? -10.687 -12.324 20.437 1.00 28.34 73 PHE D N 1
ATOM 2425 C CA . PHE D 1 76 ? -11.537 -13.493 20.687 1.00 33.97 73 PHE D CA 1
ATOM 2426 C C . PHE D 1 76 ? -12.574 -13.728 19.593 1.00 34.27 73 PHE D C 1
ATOM 2427 O O . PHE D 1 76 ? -12.962 -12.799 18.885 1.00 32.45 73 PHE D O 1
ATOM 2435 N N . VAL D 1 77 ? -13.027 -14.974 19.470 1.00 35.57 74 VAL D N 1
ATOM 2436 C CA . VAL D 1 77 ? -14.067 -15.325 18.495 1.00 41.04 74 VAL D CA 1
ATOM 2437 C C . VAL D 1 77 ? -15.449 -14.836 18.950 1.00 37.66 74 VAL D C 1
ATOM 2438 O O . VAL D 1 77 ? -15.843 -15.041 20.093 1.00 37.47 74 VAL D O 1
ATOM 2442 N N . SER D 1 78 ? -16.171 -14.172 18.056 1.00 39.90 75 SER D N 1
ATOM 2443 C CA . SER D 1 78 ? -17.488 -13.648 18.386 1.00 42.98 75 SER D CA 1
ATOM 2444 C C . SER D 1 78 ? -18.507 -14.778 18.474 1.00 50.38 75 SER D C 1
ATOM 2445 O O . SER D 1 78 ? -19.619 -14.586 18.972 1.00 54.42 75 SER D O 1
#